Protein AF-A0A6C0C897-F1 (afdb_monomer_lite)

Foldseek 3Di:
DPLLVVLVVLLVVLVVLVVVLVVLVVLCVVCVVVLVVVVVVVCVVLVHDPCLVVVDCPPCPPPPPDPPPDDPPDPLVVQLLVLLVVLLVLLCVCQPCVNPVVNVVVNVVSVVCSVVSVSSSSSVSCVVVVPDCPPHDSVSSVVSSVVSSVVSVVSVVVSCPDSSNCVPPPVDCPVVSVVSVVVVVVVVVVVVVVVVVVVVVVVVVVD

Organism: NCBI:txid1070528

Secondary structure (DSSP, 8-state):
--HHHHHHHHHHHHHHHHHHHHHHHHHHHHHHHHHHHHHHHHHHHTT--HHHHH--TTS-----------SSHHHHHHHHHHHHHHHHHHHHHHH-TTT-GGGHHHHHHHHHHHHTT-HHHHHHHHHHTT---TT--HHHHHHHHHHHHHHHHHHHHHHHTSHHHIIIII---HHHHHHHHHHHHHHHHHHHHHHHHHHHHHHHHT-

pLDDT: mean 79.57, std 15.12, range [29.83, 93.06]

Radius of gyration: 25.33 Å; chains: 1; bounding box: 66×51×60 Å

Sequence (207 aa):
MNYDEYVKNKIKEIGLKRLEYDGLQAMFAKYGSEIDEKYRKILEENGIPFDFVTRKQEDSKCCCSVPAQNDDHFTVLSEHEKLRTDLFKHLALVTHPDKNNESKDDFLLIHAAYENHDTFMLLEYAIKYNVRKENICDEMMTLILEKKMNKIIQKIENTKKTIAYHLLVHGNVDEHIANLKTLQRIDAENQELREKNRKLEEELKNK

Structure (mmCIF, N/CA/C/O backbone):
data_AF-A0A6C0C897-F1
#
_entry.id   AF-A0A6C0C897-F1
#
loop_
_atom_site.group_PDB
_atom_site.id
_atom_site.type_symbol
_atom_site.label_atom_id
_atom_site.label_alt_id
_atom_site.label_comp_id
_atom_site.label_asym_id
_atom_site.label_entity_id
_atom_site.label_seq_id
_atom_site.pdbx_PDB_ins_code
_atom_site.Cartn_x
_atom_site.Cartn_y
_atom_site.Cartn_z
_atom_site.occupancy
_atom_site.B_iso_or_equiv
_atom_site.auth_seq_id
_atom_site.auth_comp_id
_atom_site.auth_asym_id
_atom_site.auth_atom_id
_atom_site.pdbx_PDB_model_num
ATOM 1 N N . MET A 1 1 ? 30.990 4.666 -2.775 1.00 54.59 1 MET A N 1
ATOM 2 C CA . MET A 1 1 ? 29.947 3.693 -3.161 1.00 54.59 1 MET A CA 1
ATOM 3 C C . MET A 1 1 ? 29.642 3.944 -4.626 1.00 54.59 1 MET A C 1
ATOM 5 O O . MET A 1 1 ? 29.548 5.110 -4.988 1.00 54.59 1 MET A O 1
ATOM 9 N N . ASN A 1 2 ? 29.595 2.917 -5.473 1.00 75.12 2 ASN A N 1
ATOM 10 C CA . ASN A 1 2 ? 29.247 3.100 -6.882 1.00 75.12 2 ASN A CA 1
ATOM 11 C C . ASN A 1 2 ? 27.760 3.503 -6.970 1.00 75.12 2 ASN A C 1
ATOM 13 O O . ASN A 1 2 ? 26.920 2.849 -6.355 1.00 75.12 2 ASN A O 1
ATOM 17 N N . TYR A 1 3 ? 27.432 4.592 -7.668 1.00 72.44 3 TYR A N 1
ATOM 18 C CA . TYR A 1 3 ? 26.058 5.101 -7.744 1.00 72.44 3 TYR A CA 1
ATOM 19 C C . TYR A 1 3 ? 25.096 4.073 -8.370 1.00 72.44 3 TYR A C 1
ATOM 21 O O . TYR A 1 3 ? 24.014 3.817 -7.837 1.00 72.44 3 TYR A O 1
ATOM 29 N N . ASP A 1 4 ? 25.545 3.369 -9.411 1.00 75.81 4 ASP A N 1
ATOM 30 C CA . ASP A 1 4 ? 24.787 2.272 -10.024 1.00 75.81 4 ASP A CA 1
ATOM 31 C C . ASP A 1 4 ? 24.496 1.146 -9.024 1.00 75.81 4 ASP A C 1
ATOM 33 O O . ASP A 1 4 ? 23.446 0.504 -9.067 1.00 75.81 4 ASP A O 1
ATOM 37 N N . GLU A 1 5 ? 25.430 0.892 -8.108 1.00 83.62 5 GLU A N 1
ATOM 38 C CA . GLU A 1 5 ? 25.281 -0.112 -7.057 1.00 83.62 5 GLU A CA 1
ATOM 39 C C . GLU A 1 5 ? 24.286 0.346 -5.984 1.00 83.62 5 GLU A C 1
ATOM 41 O O . GLU A 1 5 ? 23.456 -0.450 -5.544 1.00 83.62 5 GLU A O 1
ATOM 46 N N . TYR A 1 6 ? 24.296 1.631 -5.614 1.00 83.75 6 TYR A N 1
ATOM 47 C CA . TYR A 1 6 ? 23.302 2.210 -4.708 1.00 83.75 6 TYR A CA 1
ATOM 48 C C . TYR A 1 6 ? 21.878 2.064 -5.264 1.00 83.75 6 TYR A C 1
ATOM 50 O O . TYR A 1 6 ? 21.000 1.538 -4.576 1.00 83.75 6 TYR A O 1
ATOM 58 N N . VAL A 1 7 ? 21.655 2.458 -6.522 1.00 82.38 7 VAL A N 1
ATOM 59 C CA . VAL A 1 7 ? 20.338 2.376 -7.176 1.00 82.38 7 VAL A CA 1
ATOM 60 C C . VAL A 1 7 ? 19.856 0.926 -7.264 1.00 82.38 7 VAL A C 1
ATOM 62 O O . VAL A 1 7 ? 18.710 0.633 -6.910 1.00 82.38 7 VAL A O 1
ATOM 65 N N . LYS A 1 8 ? 20.737 -0.005 -7.656 1.00 85.06 8 LYS A N 1
ATOM 66 C CA . LYS A 1 8 ? 20.435 -1.447 -7.684 1.00 85.06 8 LYS A CA 1
ATOM 67 C C . LYS A 1 8 ? 20.044 -1.976 -6.307 1.00 85.06 8 LYS A C 1
ATOM 69 O O . LYS A 1 8 ? 19.036 -2.673 -6.183 1.00 85.06 8 LYS A O 1
ATOM 74 N N . ASN A 1 9 ? 20.803 -1.618 -5.274 1.00 88.88 9 ASN A N 1
ATOM 75 C CA . ASN A 1 9 ? 20.518 -2.033 -3.904 1.00 88.88 9 ASN A CA 1
ATOM 76 C C . ASN A 1 9 ? 19.179 -1.473 -3.418 1.00 88.88 9 ASN A C 1
ATOM 78 O O . ASN A 1 9 ? 18.379 -2.221 -2.859 1.00 88.88 9 ASN A O 1
ATOM 82 N N . LYS A 1 10 ? 18.876 -0.200 -3.698 1.00 88.44 10 LYS A N 1
ATOM 83 C CA . LYS A 1 10 ? 17.598 0.402 -3.303 1.00 88.44 10 LYS A CA 1
ATOM 84 C C . LYS A 1 10 ? 16.400 -0.207 -4.013 1.00 88.44 10 LYS A C 1
ATOM 86 O O . LYS A 1 10 ? 15.402 -0.488 -3.356 1.00 88.44 10 LYS A O 1
ATOM 91 N N . ILE A 1 11 ? 16.494 -0.482 -5.312 1.00 87.56 11 ILE A N 1
ATOM 92 C CA . ILE A 1 11 ? 15.426 -1.184 -6.039 1.00 87.56 11 ILE A CA 1
ATOM 93 C C . ILE A 1 11 ? 15.199 -2.581 -5.456 1.00 87.56 11 ILE A C 1
ATOM 95 O O . ILE A 1 11 ? 14.056 -2.966 -5.216 1.00 87.56 11 ILE A O 1
ATOM 99 N N . LYS A 1 12 ? 16.274 -3.307 -5.129 1.00 90.00 12 LYS A N 1
ATOM 100 C CA . LYS A 1 12 ? 16.176 -4.614 -4.469 1.00 90.00 12 LYS A CA 1
ATOM 101 C C . LYS A 1 12 ? 15.493 -4.526 -3.101 1.00 90.00 12 LYS A C 1
ATOM 103 O O . LYS A 1 12 ? 14.603 -5.325 -2.821 1.00 90.00 12 LYS A O 1
ATOM 108 N N . GLU A 1 13 ? 15.874 -3.567 -2.257 1.00 91.81 13 GLU A N 1
ATOM 109 C CA . GLU A 1 13 ? 15.222 -3.350 -0.959 1.00 91.81 13 GLU A CA 1
ATOM 110 C C . GLU A 1 13 ? 13.725 -3.036 -1.119 1.00 91.81 13 GLU A C 1
ATOM 112 O O . GLU A 1 13 ? 12.896 -3.591 -0.396 1.00 91.81 13 GLU A O 1
ATOM 117 N N . ILE A 1 14 ? 13.367 -2.182 -2.084 1.00 90.81 14 ILE A N 1
ATOM 118 C CA . ILE A 1 14 ? 11.969 -1.848 -2.391 1.00 90.81 14 ILE A CA 1
ATOM 119 C C . ILE A 1 14 ? 11.203 -3.106 -2.818 1.00 90.81 14 ILE A C 1
ATOM 121 O O . ILE A 1 14 ? 10.087 -3.327 -2.347 1.00 90.81 14 ILE A O 1
ATOM 125 N N . GLY A 1 15 ? 11.809 -3.957 -3.651 1.00 88.12 15 GLY A N 1
ATOM 126 C CA . GLY A 1 15 ? 11.240 -5.242 -4.057 1.00 88.12 15 GLY A CA 1
ATOM 127 C C . GLY A 1 15 ? 10.972 -6.176 -2.873 1.00 88.12 15 GLY A C 1
ATOM 128 O O . GLY A 1 15 ? 9.889 -6.751 -2.779 1.00 88.12 15 GLY A O 1
ATOM 129 N N . LEU A 1 16 ? 11.903 -6.268 -1.916 1.00 91.69 16 LEU A N 1
ATOM 130 C CA . LEU A 1 16 ? 11.712 -7.056 -0.691 1.00 91.69 16 LEU A CA 1
ATOM 131 C C . LEU A 1 16 ? 10.554 -6.521 0.161 1.00 91.69 16 LEU A C 1
ATOM 133 O O . LEU A 1 16 ? 9.736 -7.299 0.647 1.00 91.69 16 LEU A O 1
ATOM 137 N N . LYS A 1 17 ? 10.443 -5.196 0.309 1.00 92.31 17 LYS A N 1
ATOM 138 C CA . LYS A 1 17 ? 9.326 -4.576 1.034 1.00 92.31 17 LYS A CA 1
ATOM 139 C C . LYS A 1 17 ? 7.989 -4.742 0.320 1.00 92.31 17 LYS A C 1
ATOM 141 O O . LYS A 1 17 ? 6.972 -4.941 0.979 1.00 92.31 17 LYS A O 1
ATOM 146 N N . ARG A 1 18 ? 7.968 -4.710 -1.014 1.00 91.31 18 ARG A N 1
ATOM 147 C CA . ARG A 1 18 ? 6.764 -5.037 -1.787 1.00 91.31 18 ARG A CA 1
ATOM 148 C C . ARG A 1 18 ? 6.335 -6.483 -1.531 1.00 91.31 18 ARG A C 1
ATOM 150 O O . ARG A 1 18 ? 5.169 -6.699 -1.236 1.00 91.31 18 ARG A O 1
ATOM 157 N N . LEU A 1 19 ? 7.271 -7.434 -1.543 1.00 91.25 19 LEU A N 1
ATOM 158 C CA . LEU A 1 19 ? 6.975 -8.840 -1.259 1.00 91.25 19 LEU A CA 1
ATOM 159 C C . LEU A 1 19 ? 6.414 -9.044 0.159 1.00 91.25 19 LEU A C 1
ATOM 161 O O . LEU A 1 19 ? 5.457 -9.793 0.334 1.00 91.25 19 LEU A O 1
ATOM 165 N N . GLU A 1 20 ? 6.975 -8.356 1.158 1.00 91.56 20 GLU A N 1
ATOM 166 C CA . GLU A 1 20 ? 6.444 -8.340 2.531 1.00 91.56 20 GLU A CA 1
ATOM 167 C C . GLU A 1 20 ? 4.985 -7.856 2.551 1.00 91.56 20 GLU A C 1
ATOM 169 O O . GLU A 1 20 ? 4.114 -8.525 3.107 1.00 91.56 20 GLU A O 1
ATOM 174 N N . TYR A 1 21 ? 4.703 -6.724 1.901 1.00 92.12 21 TYR A N 1
ATOM 175 C CA . TYR A 1 21 ? 3.351 -6.173 1.819 1.00 92.12 21 TYR A CA 1
ATOM 176 C C . TYR A 1 21 ? 2.373 -7.111 1.094 1.00 92.12 21 TYR A C 1
ATOM 178 O O . TYR A 1 21 ? 1.281 -7.365 1.600 1.00 92.12 21 TYR A O 1
ATOM 186 N N . ASP A 1 22 ? 2.765 -7.658 -0.055 1.00 90.75 22 ASP A N 1
ATOM 187 C CA . ASP A 1 22 ? 1.925 -8.557 -0.850 1.00 90.75 22 ASP A CA 1
ATOM 188 C C . ASP A 1 22 ? 1.638 -9.864 -0.094 1.00 90.75 22 ASP A C 1
ATOM 190 O O . ASP A 1 22 ? 0.516 -10.371 -0.130 1.00 90.75 22 ASP A O 1
ATOM 194 N N . GLY A 1 23 ? 2.613 -10.367 0.672 1.00 89.88 23 GLY A N 1
ATOM 195 C CA . GLY A 1 23 ? 2.428 -11.502 1.575 1.00 89.88 23 GLY A CA 1
ATOM 196 C C . GLY A 1 23 ? 1.374 -11.233 2.652 1.00 89.88 23 GLY A C 1
ATOM 197 O O . GLY A 1 23 ? 0.501 -12.072 2.878 1.00 89.88 23 GLY A O 1
ATOM 198 N N . LEU A 1 24 ? 1.395 -10.047 3.275 1.00 89.50 24 LEU A N 1
ATOM 199 C CA . LEU A 1 24 ? 0.359 -9.639 4.234 1.00 89.50 24 LEU A CA 1
ATOM 200 C C . LEU A 1 24 ? -1.029 -9.579 3.580 1.00 89.50 24 LEU A C 1
ATOM 202 O O . LEU A 1 24 ? -1.989 -10.124 4.123 1.00 89.50 24 LEU A O 1
ATOM 206 N N . GLN A 1 25 ? -1.133 -8.968 2.397 1.00 90.44 25 GLN A N 1
ATOM 207 C CA . GLN A 1 25 ? -2.398 -8.866 1.661 1.00 90.44 25 GLN A CA 1
ATOM 208 C C . GLN A 1 25 ? -2.950 -10.243 1.277 1.00 90.44 25 GLN A C 1
ATOM 210 O O . GLN A 1 25 ? -4.139 -10.503 1.455 1.00 90.44 25 GLN A O 1
ATOM 215 N N . ALA A 1 26 ? -2.092 -11.151 0.810 1.00 89.56 26 ALA A N 1
ATOM 216 C CA . ALA A 1 26 ? -2.487 -12.512 0.471 1.00 89.56 26 ALA A CA 1
ATOM 217 C C . ALA A 1 26 ? -2.991 -13.289 1.698 1.00 89.56 26 ALA A C 1
ATOM 219 O O . ALA A 1 26 ? -3.990 -14.004 1.604 1.00 89.56 26 ALA A O 1
ATOM 220 N N . MET A 1 27 ? -2.349 -13.126 2.861 1.00 87.06 27 MET A N 1
ATOM 221 C CA . MET A 1 27 ? -2.835 -13.725 4.109 1.00 87.06 27 MET A CA 1
ATOM 222 C C . MET A 1 27 ? -4.219 -13.197 4.487 1.00 87.06 27 MET A C 1
ATOM 224 O O . MET A 1 27 ? -5.095 -13.988 4.831 1.00 87.06 27 MET A O 1
ATOM 228 N N . PHE A 1 28 ? -4.447 -11.888 4.382 1.00 88.31 28 PHE A N 1
ATOM 229 C CA . PHE A 1 28 ? -5.747 -11.294 4.701 1.00 88.31 28 PHE A CA 1
ATOM 230 C C . PHE A 1 28 ? -6.833 -11.735 3.727 1.00 88.31 28 PHE A C 1
ATOM 232 O O . PHE A 1 28 ? -7.934 -12.062 4.154 1.00 88.31 28 PHE A O 1
ATOM 239 N N . ALA A 1 29 ? -6.518 -11.818 2.435 1.00 88.69 29 ALA A N 1
ATOM 240 C CA . ALA A 1 29 ? -7.447 -12.337 1.439 1.00 88.69 29 ALA A CA 1
ATOM 241 C C . ALA A 1 29 ? -7.819 -13.802 1.716 1.00 88.69 29 ALA A C 1
ATOM 243 O O . ALA A 1 29 ? -8.974 -14.187 1.558 1.00 88.69 29 ALA A O 1
ATOM 244 N N . LYS A 1 30 ? -6.853 -14.616 2.162 1.00 89.75 30 LYS A N 1
ATOM 245 C CA . LYS A 1 30 ? -7.069 -16.036 2.455 1.00 89.75 30 LYS A CA 1
ATOM 246 C C . LYS A 1 30 ? -7.895 -16.267 3.720 1.00 89.75 30 LYS A C 1
ATOM 248 O O . LYS A 1 30 ? -8.765 -17.129 3.714 1.00 89.75 30 LYS A O 1
ATOM 253 N N . TYR A 1 31 ? -7.609 -15.531 4.792 1.00 87.75 31 TYR A N 1
ATOM 254 C CA . TYR A 1 31 ? -8.218 -15.751 6.109 1.00 87.75 31 TYR A CA 1
ATOM 255 C C . TYR A 1 31 ? -9.283 -14.708 6.473 1.00 87.75 31 TYR A C 1
ATOM 257 O O . TYR A 1 31 ? -9.732 -14.673 7.614 1.00 87.75 31 TYR A O 1
ATOM 265 N N . GLY A 1 32 ? -9.699 -13.855 5.533 1.00 86.38 32 GLY A N 1
ATOM 266 C CA . GLY A 1 32 ? -10.578 -12.714 5.806 1.00 86.38 32 GLY A CA 1
ATOM 267 C C . GLY A 1 32 ? -11.889 -13.095 6.496 1.00 86.38 32 GLY A C 1
ATOM 268 O O . GLY A 1 32 ? -12.259 -12.477 7.487 1.00 86.38 32 GLY A O 1
ATOM 269 N N . SER A 1 33 ? -12.544 -14.171 6.053 1.00 85.00 33 SER A N 1
ATOM 270 C CA . SER A 1 33 ? -13.783 -14.654 6.676 1.00 85.00 33 SER A CA 1
ATOM 271 C C . SER A 1 33 ? -13.581 -15.116 8.124 1.00 85.00 33 SER A C 1
ATOM 273 O O . SER A 1 33 ? -14.387 -14.789 8.994 1.00 85.00 33 SER A O 1
ATOM 275 N N . GLU A 1 34 ? -12.494 -15.841 8.399 1.00 86.19 34 GLU A N 1
ATOM 276 C CA . GLU A 1 34 ? -12.147 -16.304 9.747 1.00 86.19 34 GLU A CA 1
ATOM 277 C C . GLU A 1 34 ? -11.775 -15.138 10.669 1.00 86.19 34 GLU A C 1
ATOM 279 O O . GLU A 1 34 ? -12.132 -15.138 11.848 1.00 86.19 34 GLU A O 1
ATOM 284 N N . ILE A 1 35 ? -11.068 -14.137 10.135 1.00 85.56 35 ILE A N 1
ATOM 285 C CA . ILE A 1 35 ? -10.742 -12.897 10.846 1.00 85.56 35 ILE A CA 1
ATOM 286 C C . ILE A 1 35 ? -12.029 -12.174 11.230 1.00 85.56 35 ILE A C 1
ATOM 288 O O . ILE A 1 35 ? -12.186 -11.816 12.394 1.00 85.56 35 ILE A O 1
ATOM 292 N N . ASP A 1 36 ? -12.950 -11.988 10.285 1.00 85.25 36 ASP A N 1
ATOM 293 C CA . ASP A 1 36 ? -14.206 -11.278 10.519 1.00 85.25 36 ASP A CA 1
ATOM 294 C C . ASP A 1 36 ? -15.074 -11.987 11.564 1.00 85.25 36 ASP A C 1
ATOM 296 O O . ASP A 1 36 ? -15.693 -11.343 12.414 1.00 85.25 36 ASP A O 1
ATOM 300 N N . GLU A 1 37 ? -15.133 -13.320 11.524 1.00 86.69 37 GLU A N 1
ATOM 301 C CA . GLU A 1 37 ? -15.862 -14.107 12.518 1.00 86.69 37 GLU A CA 1
ATOM 302 C C . GLU A 1 37 ? -15.220 -14.003 13.907 1.00 86.69 37 GLU A C 1
ATOM 304 O O . GLU A 1 37 ? -15.913 -13.729 14.889 1.00 86.69 37 GLU A O 1
ATOM 309 N N . LYS A 1 38 ? -13.894 -14.173 14.005 1.00 85.00 38 LYS A N 1
ATOM 310 C CA . LYS A 1 38 ? -13.170 -14.026 15.277 1.00 85.00 38 LYS A CA 1
ATOM 311 C C . LYS A 1 38 ? -13.312 -12.618 15.839 1.00 85.00 38 LYS A C 1
ATOM 313 O O . LYS A 1 38 ? -13.536 -12.460 17.034 1.00 85.00 38 LYS A O 1
ATOM 318 N N . TYR A 1 39 ? -13.214 -11.604 14.986 1.00 86.25 39 TYR A N 1
ATOM 319 C CA . TYR A 1 39 ? -13.339 -10.218 15.405 1.00 86.25 39 TYR A CA 1
ATOM 320 C C . TYR A 1 39 ? -14.735 -9.919 15.953 1.00 86.25 39 TYR A C 1
ATOM 322 O O . TYR A 1 39 ? -14.846 -9.315 17.017 1.00 86.25 39 TYR A O 1
ATOM 330 N N . ARG A 1 40 ? -15.793 -10.413 15.294 1.00 86.44 40 ARG A N 1
ATOM 331 C CA . ARG A 1 40 ? -17.166 -10.315 15.810 1.00 86.44 40 ARG A CA 1
ATOM 332 C C . ARG A 1 40 ? -17.312 -10.925 17.201 1.00 86.44 40 ARG A C 1
ATOM 334 O O . ARG A 1 40 ? -17.806 -10.242 18.091 1.00 86.44 40 ARG A O 1
ATOM 341 N N . LYS A 1 41 ? -16.807 -12.145 17.411 1.00 87.00 41 LYS A N 1
ATOM 342 C CA . LYS A 1 41 ? -16.845 -12.807 18.729 1.00 87.00 41 LYS A CA 1
ATOM 343 C C . LYS A 1 41 ? -16.144 -11.981 19.807 1.00 87.00 41 LYS A C 1
ATOM 345 O O . LYS A 1 41 ? -16.707 -11.758 20.869 1.00 87.00 41 LYS A O 1
ATOM 350 N N . ILE A 1 42 ? -14.958 -11.448 19.508 1.00 86.38 42 ILE A N 1
ATOM 351 C CA . ILE A 1 42 ? -14.203 -10.616 20.457 1.00 86.38 42 ILE A CA 1
ATOM 352 C C . ILE A 1 42 ? -14.972 -9.340 20.824 1.00 86.38 42 ILE A C 1
ATOM 354 O O . ILE A 1 42 ? -14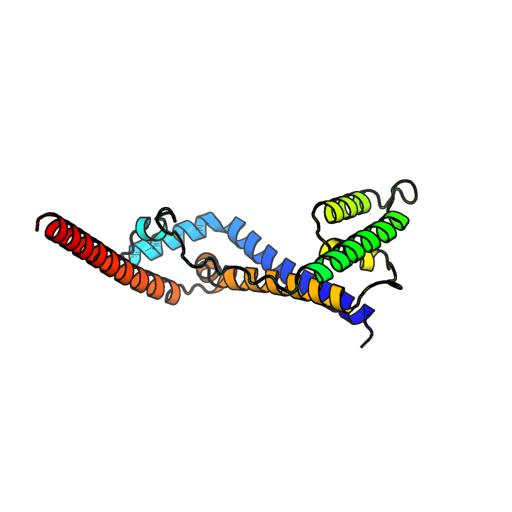.950 -8.923 21.983 1.00 86.38 42 ILE A O 1
ATOM 358 N N . LEU A 1 43 ? -15.635 -8.701 19.856 1.00 86.81 43 LEU A N 1
ATOM 359 C CA . LEU A 1 43 ? -16.455 -7.515 20.114 1.00 86.81 43 LEU A CA 1
ATOM 360 C C . LEU A 1 43 ? -17.655 -7.847 21.007 1.00 86.81 43 LEU A C 1
ATOM 362 O O . LEU A 1 43 ? -17.885 -7.139 21.989 1.00 86.81 43 LEU A O 1
ATOM 366 N N . GLU A 1 44 ? -18.367 -8.93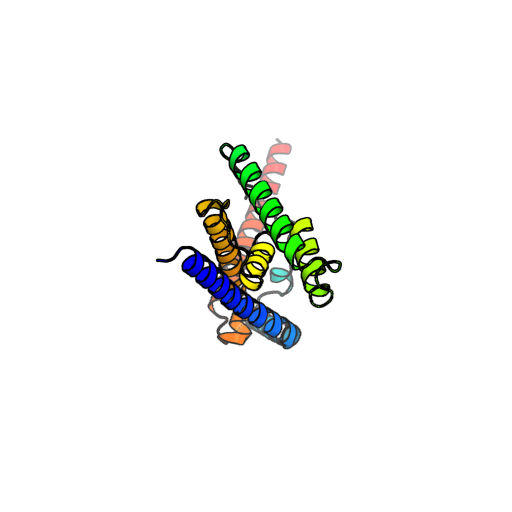5 20.707 1.00 86.75 44 GLU A N 1
ATOM 367 C CA . GLU A 1 44 ? -19.502 -9.425 21.499 1.00 86.75 44 GLU A CA 1
ATOM 368 C C . GLU A 1 44 ? -19.089 -9.732 22.945 1.00 86.75 44 GLU A C 1
ATOM 370 O O . GLU A 1 44 ? -19.706 -9.227 23.883 1.00 86.75 44 GLU A O 1
ATOM 375 N N . GLU A 1 45 ? -17.991 -10.468 23.137 1.00 88.69 45 GLU A N 1
ATOM 376 C CA . GLU A 1 45 ? -17.430 -10.801 24.455 1.00 88.69 45 GLU A CA 1
ATOM 377 C C . GLU A 1 45 ? -17.019 -9.559 25.261 1.00 88.69 45 GLU A C 1
ATOM 379 O O . GLU A 1 45 ? -17.041 -9.569 26.492 1.00 88.69 45 GLU A O 1
ATOM 384 N N . ASN A 1 46 ? -16.666 -8.469 24.578 1.00 86.31 46 ASN A N 1
ATOM 385 C CA . ASN A 1 46 ? -16.270 -7.207 25.198 1.00 86.31 46 ASN A CA 1
ATOM 386 C C . ASN A 1 46 ? -17.402 -6.179 25.305 1.00 86.31 46 ASN A C 1
ATOM 388 O O . ASN A 1 46 ? -17.145 -5.054 25.746 1.00 86.31 46 ASN A O 1
ATOM 392 N N . GLY A 1 47 ? -18.630 -6.542 24.919 1.00 85.88 47 GLY A N 1
ATOM 393 C CA . GLY A 1 47 ? -19.796 -5.660 24.964 1.00 85.88 47 GLY A CA 1
ATOM 394 C C . GLY A 1 47 ? -19.716 -4.470 24.001 1.00 85.88 47 GLY A C 1
ATOM 395 O O . GLY A 1 47 ? -20.333 -3.437 24.260 1.00 85.88 47 GLY A O 1
ATOM 396 N N . ILE A 1 48 ? -18.945 -4.583 22.915 1.00 84.00 48 ILE A N 1
ATOM 397 C CA . ILE A 1 48 ? -18.803 -3.537 21.898 1.00 84.00 48 ILE A CA 1
ATOM 398 C C . ILE A 1 48 ? -19.779 -3.849 20.753 1.00 84.00 48 ILE A C 1
ATOM 400 O O . ILE A 1 48 ? -19.613 -4.868 20.081 1.00 84.00 48 ILE A O 1
ATOM 404 N N . PRO A 1 49 ? -20.787 -2.998 20.483 1.00 83.00 49 PRO A N 1
ATOM 405 C CA . PRO A 1 49 ? -21.716 -3.225 19.380 1.00 83.00 49 PRO A CA 1
ATOM 406 C C . PRO A 1 49 ? -20.989 -3.230 18.032 1.00 83.00 49 PRO A C 1
ATOM 408 O O . PRO A 1 49 ? -20.210 -2.321 17.750 1.00 83.00 49 PRO A O 1
ATOM 411 N N . PHE A 1 50 ? -21.273 -4.202 17.163 1.00 77.62 50 PHE A N 1
ATOM 412 C CA . PHE A 1 50 ? -20.645 -4.270 15.836 1.00 77.62 50 PHE A CA 1
ATOM 413 C C . PHE A 1 50 ? -20.893 -2.991 15.014 1.00 77.62 50 PHE A C 1
ATOM 415 O O . PHE A 1 50 ? -19.967 -2.445 14.414 1.00 77.62 50 PHE A O 1
ATOM 422 N N . ASP A 1 51 ? -22.103 -2.434 15.114 1.00 79.06 51 ASP A N 1
ATOM 423 C CA . ASP A 1 51 ? -22.506 -1.192 14.446 1.00 79.06 51 ASP A CA 1
ATOM 424 C C . ASP A 1 51 ? -21.712 0.041 14.901 1.00 79.06 51 ASP A C 1
ATOM 426 O O . ASP A 1 51 ? -21.629 1.025 14.169 1.00 79.06 51 ASP A O 1
ATOM 430 N N . PHE A 1 52 ? -21.115 0.019 16.099 1.00 76.50 52 PHE A N 1
ATOM 431 C CA . PHE A 1 52 ? -20.212 1.084 16.545 1.00 76.50 52 PHE A CA 1
ATOM 432 C C . PHE A 1 52 ? -18.926 1.100 15.709 1.00 76.50 52 PHE A C 1
ATOM 434 O O . PHE A 1 52 ? -18.420 2.164 15.365 1.00 76.50 52 PHE A O 1
ATOM 441 N N . VAL A 1 53 ? -18.431 -0.081 15.336 1.00 72.69 53 VAL A N 1
ATOM 442 C CA . VAL A 1 53 ? -17.201 -0.245 14.554 1.00 72.69 53 VAL A CA 1
ATOM 443 C C . VAL A 1 53 ? -17.460 -0.058 13.057 1.00 72.69 53 VAL A C 1
ATOM 445 O O . VAL A 1 53 ? -16.606 0.463 12.343 1.00 72.69 53 VAL A O 1
ATOM 448 N N . THR A 1 54 ? -18.639 -0.455 12.568 1.00 69.12 54 THR A N 1
ATOM 449 C CA . THR A 1 54 ? -18.998 -0.369 11.143 1.00 69.12 54 THR A CA 1
ATOM 450 C C . THR A 1 54 ? -19.794 0.871 10.766 1.00 69.12 54 THR A C 1
ATOM 452 O O . THR A 1 54 ? -20.173 0.990 9.597 1.00 69.12 54 THR A O 1
ATOM 455 N N . ARG A 1 55 ? -20.060 1.791 11.707 1.00 58.72 55 ARG A N 1
ATOM 456 C CA . ARG A 1 55 ? -20.655 3.101 11.410 1.00 58.72 55 ARG A CA 1
ATOM 457 C C . ARG A 1 55 ? -19.803 3.765 10.335 1.00 58.72 55 ARG A C 1
ATOM 459 O O . ARG A 1 55 ? -18.683 4.212 10.581 1.00 58.72 55 ARG A O 1
ATOM 466 N N . LYS A 1 56 ? -20.316 3.736 9.105 1.00 48.81 56 LYS A N 1
ATOM 467 C CA . LYS A 1 56 ? -19.650 4.304 7.941 1.00 48.81 56 LYS A CA 1
ATOM 468 C C . LYS A 1 56 ? -19.293 5.753 8.243 1.00 48.81 56 LYS A C 1
ATOM 470 O O . LYS A 1 56 ? -20.010 6.449 8.956 1.00 48.81 56 LYS A O 1
ATOM 475 N N . GLN A 1 57 ? -18.182 6.178 7.656 1.00 46.62 57 GLN A N 1
ATOM 476 C CA . GLN A 1 57 ? -17.614 7.526 7.632 1.00 46.62 57 GLN A CA 1
ATOM 477 C C . GLN A 1 57 ? -18.555 8.591 7.020 1.00 46.62 57 GLN A C 1
ATOM 479 O O . GLN A 1 57 ? -18.096 9.463 6.291 1.00 46.62 57 GLN A O 1
ATOM 484 N N . GLU A 1 58 ? -19.862 8.538 7.259 1.00 43.44 58 GLU A N 1
ATOM 485 C CA . GLU A 1 58 ? -20.833 9.480 6.698 1.00 43.44 58 GLU A CA 1
ATOM 486 C C . GLU A 1 58 ? -20.766 10.843 7.414 1.00 43.44 58 GLU A C 1
ATOM 488 O O . GLU A 1 58 ? -20.973 11.870 6.775 1.00 43.44 58 GLU A O 1
ATOM 493 N N . ASP A 1 59 ? -20.299 10.882 8.670 1.00 43.66 59 ASP A N 1
ATOM 494 C CA . ASP A 1 59 ? -20.161 12.128 9.446 1.00 43.66 59 ASP A CA 1
ATOM 495 C C . ASP A 1 59 ? -18.713 12.631 9.597 1.00 43.66 59 ASP A C 1
ATOM 497 O O . ASP A 1 59 ? -18.465 13.695 10.173 1.00 43.66 59 ASP A O 1
ATOM 501 N N . SER A 1 60 ? -17.725 11.900 9.072 1.00 43.72 60 SER A N 1
ATOM 502 C CA . SER A 1 60 ? -16.314 12.295 9.155 1.00 43.72 60 SER A CA 1
ATOM 503 C C . SER A 1 60 ? -15.944 13.215 7.994 1.00 43.72 60 SER A C 1
ATOM 505 O O . SER A 1 60 ? -15.186 12.863 7.087 1.00 43.72 60 SER A O 1
ATOM 507 N N . LYS A 1 61 ? -16.444 14.452 8.037 1.00 42.59 61 LYS A N 1
ATOM 508 C CA . LYS A 1 61 ? -15.771 15.566 7.360 1.00 42.59 61 LYS A CA 1
ATOM 509 C C . LYS A 1 61 ? -14.487 15.847 8.146 1.00 42.59 61 LYS A C 1
ATOM 511 O O . LYS A 1 61 ? -14.437 16.715 9.009 1.00 42.59 61 LYS A O 1
ATOM 516 N N . CYS A 1 62 ? -13.465 15.025 7.921 1.00 35.50 62 CYS A N 1
ATOM 517 C CA . CYS A 1 62 ? -12.164 15.182 8.551 1.00 35.50 62 CYS A CA 1
ATOM 518 C C . CYS A 1 62 ? -11.579 16.551 8.166 1.00 35.50 62 CYS A C 1
ATOM 520 O O . CYS A 1 62 ? -11.269 16.803 7.002 1.00 35.50 62 CYS A O 1
ATOM 522 N N . CYS A 1 63 ? -11.421 17.438 9.152 1.00 30.02 63 CYS A N 1
ATOM 523 C CA . CYS A 1 63 ? -10.873 18.789 8.991 1.00 30.02 63 CYS A CA 1
ATOM 524 C C . CYS A 1 63 ? -9.367 18.808 8.655 1.00 30.02 63 CYS A C 1
ATOM 526 O O . CYS A 1 63 ? -8.774 19.875 8.535 1.00 30.02 63 CYS A O 1
ATOM 528 N N . CYS A 1 64 ? -8.727 17.649 8.482 1.00 29.83 64 CYS A N 1
ATOM 529 C CA . CYS A 1 64 ? -7.305 17.527 8.170 1.00 29.83 64 CYS A CA 1
ATOM 530 C C . CYS A 1 64 ? -7.033 17.630 6.660 1.00 29.83 64 CYS A C 1
ATOM 532 O O . CYS A 1 64 ? -6.304 16.819 6.096 1.00 29.83 64 CYS A O 1
ATOM 534 N N . SER A 1 65 ? -7.614 18.623 5.987 1.00 35.44 65 SER A N 1
ATOM 535 C CA . SER A 1 65 ? -7.118 19.056 4.678 1.00 35.44 65 SER A CA 1
ATOM 536 C C . SER A 1 65 ? -6.080 20.140 4.928 1.00 35.44 65 SER A C 1
ATOM 538 O O . SER A 1 65 ? -6.395 21.326 4.924 1.00 35.44 65 SER A O 1
ATOM 540 N N . VAL A 1 66 ? -4.848 19.728 5.233 1.00 37.22 66 VAL A N 1
ATOM 541 C CA . VAL A 1 66 ? -3.711 20.654 5.247 1.00 37.22 66 VAL A CA 1
ATOM 542 C C . VAL A 1 66 ? -3.585 21.203 3.822 1.00 37.22 66 VAL A C 1
ATOM 544 O O . VAL A 1 66 ? -3.428 20.399 2.898 1.00 37.22 66 VAL A O 1
ATOM 547 N N . PRO A 1 67 ? -3.683 22.525 3.594 1.00 36.50 67 PRO A N 1
ATOM 548 C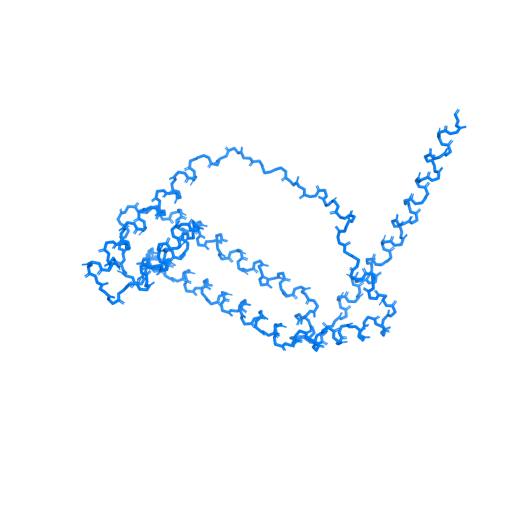 CA . PRO A 1 67 ? -3.393 23.082 2.285 1.00 36.50 67 PRO A CA 1
ATOM 549 C C . PRO A 1 67 ? -1.928 22.775 1.987 1.00 36.50 67 PRO A C 1
ATOM 551 O O . PRO A 1 67 ? -1.042 23.178 2.742 1.00 36.50 67 PRO A O 1
ATOM 554 N N . ALA A 1 68 ? -1.677 22.024 0.917 1.00 34.62 68 ALA A N 1
ATOM 555 C CA . ALA A 1 68 ? -0.333 21.833 0.404 1.00 34.62 68 ALA A CA 1
ATOM 556 C C . ALA A 1 68 ? 0.239 23.217 0.068 1.00 34.62 68 ALA A C 1
ATOM 558 O O . ALA A 1 68 ? -0.197 23.863 -0.884 1.00 34.62 68 ALA A O 1
ATOM 559 N N . GLN A 1 69 ? 1.171 23.688 0.896 1.00 35.94 69 GLN A N 1
ATOM 560 C CA . GLN A 1 69 ? 1.983 24.859 0.601 1.00 35.94 69 GLN A CA 1
ATOM 561 C C . GLN A 1 69 ? 2.876 24.492 -0.587 1.00 35.94 69 GLN A C 1
ATOM 563 O O . GLN A 1 69 ? 3.841 23.744 -0.450 1.00 35.94 69 GLN A O 1
ATOM 568 N N . ASN A 1 70 ? 2.479 24.950 -1.770 1.00 42.44 70 ASN A N 1
ATOM 569 C CA . ASN A 1 70 ? 3.225 24.811 -3.009 1.00 42.44 70 ASN A CA 1
ATOM 570 C C . ASN A 1 70 ? 3.951 26.124 -3.268 1.00 42.44 70 ASN A C 1
ATOM 572 O O . ASN A 1 70 ? 3.306 27.046 -3.744 1.00 42.44 70 ASN A O 1
ATOM 576 N N . ASP A 1 71 ? 5.257 26.182 -3.011 1.00 37.09 71 ASP A N 1
ATOM 577 C CA . ASP A 1 71 ? 6.114 27.255 -3.546 1.00 37.09 71 ASP A CA 1
ATOM 578 C C . ASP A 1 71 ? 7.523 26.768 -3.955 1.00 37.09 71 ASP A C 1
ATOM 580 O O . ASP A 1 71 ? 8.451 27.555 -4.059 1.00 37.09 71 ASP A O 1
ATOM 584 N N . ASP A 1 72 ? 7.672 25.472 -4.281 1.00 41.56 72 ASP A N 1
ATOM 585 C CA . ASP A 1 72 ? 8.905 24.904 -4.883 1.00 41.56 72 ASP A CA 1
ATOM 586 C C . ASP A 1 72 ? 8.626 23.899 -6.032 1.00 41.56 72 ASP A C 1
ATOM 588 O O . ASP A 1 72 ? 9.503 23.185 -6.519 1.00 41.56 72 ASP A O 1
ATOM 592 N N . HIS A 1 73 ? 7.370 23.787 -6.484 1.00 46.75 73 HIS A N 1
ATOM 593 C CA . HIS A 1 73 ? 6.918 22.607 -7.234 1.00 46.75 73 HIS A CA 1
ATOM 594 C C . HIS A 1 73 ? 7.220 22.630 -8.750 1.00 46.75 73 HIS A C 1
ATOM 596 O O . HIS A 1 73 ? 7.196 21.577 -9.393 1.00 46.75 73 HIS A O 1
ATOM 602 N N . PHE A 1 74 ? 7.507 23.794 -9.344 1.00 41.28 74 PHE A N 1
ATOM 603 C CA . PHE A 1 74 ? 7.506 23.956 -10.807 1.00 41.28 74 PHE A CA 1
ATOM 604 C C . PHE A 1 74 ? 8.767 23.411 -11.507 1.00 41.28 74 PHE A C 1
ATOM 606 O O . PHE A 1 74 ? 8.677 22.843 -12.594 1.00 41.28 74 PHE A O 1
ATOM 613 N N . THR A 1 75 ? 9.942 23.505 -10.883 1.00 48.81 75 THR A N 1
ATOM 614 C CA . THR A 1 75 ? 11.212 23.004 -11.448 1.00 48.81 75 THR A CA 1
ATOM 615 C C . THR A 1 75 ? 11.321 21.479 -11.363 1.00 48.81 75 THR A C 1
ATOM 617 O O . THR A 1 75 ? 11.634 20.828 -12.364 1.00 48.81 75 THR A O 1
ATOM 620 N N . VAL A 1 76 ? 10.945 20.898 -10.218 1.00 55.25 76 VAL A N 1
ATOM 621 C CA . VAL A 1 76 ? 11.003 19.449 -9.930 1.00 55.25 76 VAL A CA 1
ATOM 622 C C . VAL A 1 76 ? 10.092 18.625 -10.853 1.00 55.25 76 VAL A C 1
ATOM 624 O O . VAL A 1 76 ? 10.445 17.509 -11.239 1.00 55.25 76 VAL A O 1
ATOM 627 N N . LEU A 1 77 ? 8.930 19.163 -11.249 1.00 60.09 77 LEU A N 1
ATOM 628 C CA . LEU A 1 77 ? 8.016 18.484 -12.180 1.00 60.09 77 LEU A CA 1
ATOM 629 C C . LEU A 1 77 ? 8.641 18.327 -13.573 1.00 60.09 77 LEU A C 1
ATOM 631 O O . LEU A 1 77 ? 8.578 17.243 -14.153 1.00 60.09 77 LEU A O 1
ATOM 635 N N . SER A 1 78 ? 9.312 19.370 -14.070 1.00 71.00 78 SER A N 1
ATOM 636 C CA . SER A 1 78 ? 9.908 19.361 -15.410 1.00 71.00 78 SER A CA 1
ATOM 637 C C . SER A 1 78 ? 11.054 18.348 -15.547 1.00 71.00 78 SER A C 1
ATOM 639 O O . SER A 1 78 ? 11.201 17.698 -16.581 1.00 71.00 78 SER A O 1
ATOM 641 N N . GLU A 1 79 ? 11.853 18.165 -14.496 1.00 75.06 79 GLU A N 1
ATOM 642 C CA . GLU A 1 79 ? 12.973 17.221 -14.483 1.00 75.06 79 GLU A CA 1
ATOM 643 C C . GLU A 1 79 ? 12.512 15.773 -14.314 1.00 75.06 79 GLU A C 1
ATOM 645 O O . GLU A 1 79 ? 13.060 14.867 -14.944 1.00 75.06 79 GLU A O 1
ATOM 650 N N . HIS A 1 80 ? 11.460 15.548 -13.524 1.00 79.62 80 HIS A N 1
ATOM 651 C CA . HIS A 1 80 ? 10.849 14.231 -13.375 1.00 79.62 80 HIS A CA 1
ATOM 652 C C . HIS A 1 80 ? 10.238 13.731 -14.696 1.00 79.62 80 HIS A C 1
ATOM 654 O O . HIS A 1 80 ? 10.375 12.558 -15.053 1.00 79.62 80 HIS A O 1
ATOM 660 N N . GLU A 1 81 ? 9.587 14.614 -15.455 1.00 82.38 81 GLU A N 1
ATOM 661 C CA . GLU A 1 81 ? 9.045 14.280 -16.776 1.00 82.38 81 GLU A CA 1
ATOM 662 C C . GLU A 1 81 ? 10.131 14.020 -17.818 1.00 82.38 81 GLU A C 1
ATOM 664 O O . GLU A 1 81 ? 10.003 13.070 -18.601 1.00 82.38 81 GLU A O 1
ATOM 669 N N . LYS A 1 82 ? 11.215 14.807 -17.799 1.00 83.12 82 LYS A N 1
ATOM 670 C CA . LYS A 1 82 ? 12.404 14.553 -18.625 1.00 83.12 82 LYS A CA 1
ATOM 671 C C . LYS A 1 82 ? 12.994 13.182 -18.315 1.00 83.12 82 LYS A C 1
ATOM 673 O O . LYS A 1 82 ? 13.101 12.360 -19.217 1.00 83.12 82 LYS A O 1
ATOM 678 N N . LEU A 1 83 ? 13.233 12.880 -17.037 1.00 84.12 83 LEU A N 1
ATOM 679 C CA . LEU A 1 83 ? 13.726 11.577 -16.587 1.00 84.12 83 LEU A CA 1
ATOM 680 C C . LEU A 1 83 ? 12.843 10.422 -17.073 1.00 84.12 83 LEU A C 1
ATOM 682 O O . LEU A 1 83 ? 13.350 9.449 -17.632 1.00 84.12 83 LEU A O 1
ATOM 686 N N . ARG A 1 84 ? 11.525 10.521 -16.874 1.00 88.31 84 ARG A N 1
ATOM 687 C CA . ARG A 1 84 ? 10.566 9.497 -17.316 1.00 88.31 84 ARG A CA 1
ATOM 688 C C . ARG A 1 84 ? 10.654 9.273 -18.828 1.00 88.31 84 ARG A C 1
ATOM 690 O O . ARG A 1 84 ? 10.700 8.134 -19.287 1.00 88.31 84 ARG A O 1
ATOM 697 N N . THR A 1 85 ? 10.691 10.364 -19.587 1.00 88.38 85 THR A N 1
ATOM 698 C CA . THR A 1 85 ? 10.754 10.341 -21.051 1.00 88.38 85 THR A CA 1
ATOM 699 C C . THR A 1 85 ? 12.069 9.755 -21.551 1.00 88.38 85 THR A C 1
ATOM 701 O O . THR A 1 85 ? 12.061 8.922 -22.455 1.00 88.38 85 THR A O 1
ATOM 704 N N . ASP A 1 86 ? 13.192 10.133 -20.948 1.00 87.25 86 ASP A N 1
ATOM 705 C CA . ASP A 1 86 ? 14.508 9.636 -21.334 1.00 87.25 86 ASP A CA 1
ATOM 706 C C . ASP A 1 86 ? 14.650 8.148 -21.018 1.00 87.25 86 ASP A C 1
ATOM 708 O O . ASP A 1 86 ? 15.097 7.382 -21.873 1.00 87.25 86 ASP A O 1
ATOM 712 N N . LEU A 1 87 ? 14.192 7.710 -19.842 1.00 88.06 87 LEU A N 1
ATOM 713 C CA . LEU A 1 87 ? 14.113 6.294 -19.485 1.00 88.06 87 LEU A CA 1
ATOM 714 C C . LEU A 1 87 ? 13.322 5.492 -20.515 1.00 88.06 87 LEU A C 1
ATOM 716 O O . LEU A 1 87 ? 13.821 4.493 -21.031 1.00 88.06 87 LEU A O 1
ATOM 720 N N . PHE A 1 88 ? 12.111 5.948 -20.836 1.00 91.50 88 PHE A N 1
ATOM 721 C CA . PHE A 1 88 ? 11.254 5.272 -21.800 1.00 91.50 88 PHE A CA 1
ATOM 722 C C . PHE A 1 88 ? 11.905 5.189 -23.183 1.00 91.50 88 PHE A C 1
ATOM 724 O O . PHE A 1 88 ? 11.941 4.110 -23.764 1.00 91.50 88 PHE A O 1
ATOM 731 N N . LYS A 1 89 ? 12.490 6.282 -23.691 1.00 89.81 89 LYS A N 1
ATOM 732 C CA . LYS A 1 89 ? 13.170 6.291 -24.997 1.00 89.81 89 LYS A CA 1
ATOM 733 C C . LYS A 1 89 ? 14.288 5.254 -25.067 1.00 89.81 89 LYS A C 1
ATOM 735 O O . LYS A 1 89 ? 14.339 4.478 -26.018 1.00 89.81 89 LYS A O 1
ATOM 740 N N . HIS A 1 90 ? 15.164 5.211 -24.066 1.00 88.38 90 HIS A N 1
ATOM 741 C CA . HIS A 1 90 ? 16.280 4.265 -24.063 1.00 88.38 90 HIS A CA 1
ATOM 742 C C . HIS A 1 90 ? 15.807 2.817 -23.911 1.00 88.38 90 HIS A C 1
ATOM 744 O O . HIS A 1 90 ? 16.339 1.923 -24.566 1.00 88.38 90 HIS A O 1
ATOM 750 N N . LEU A 1 91 ? 14.774 2.586 -23.102 1.00 89.62 91 LEU A N 1
ATOM 751 C CA . LEU A 1 91 ? 14.155 1.274 -22.956 1.00 89.62 91 LEU A CA 1
ATOM 752 C C . LEU A 1 91 ? 13.460 0.807 -24.234 1.00 89.62 91 LEU A C 1
ATOM 754 O O . LEU A 1 91 ? 13.642 -0.336 -24.650 1.00 89.62 91 LEU A O 1
ATOM 758 N N . ALA A 1 92 ? 12.718 1.686 -24.902 1.00 89.56 92 ALA A N 1
ATOM 759 C CA . ALA A 1 92 ? 12.088 1.394 -26.180 1.00 89.56 92 ALA A CA 1
ATOM 760 C C . ALA A 1 92 ? 13.143 1.036 -27.237 1.00 89.56 92 ALA A C 1
ATOM 762 O O . ALA A 1 92 ? 12.963 0.082 -27.985 1.00 89.56 92 ALA A O 1
ATOM 763 N N . LEU A 1 93 ? 14.298 1.711 -27.256 1.00 88.50 93 LEU A N 1
ATOM 764 C CA . LEU A 1 93 ? 15.372 1.393 -28.202 1.00 88.50 93 LEU A CA 1
ATOM 765 C C . LEU A 1 93 ? 15.897 -0.044 -28.099 1.00 88.50 93 LEU A C 1
ATOM 767 O O . LEU A 1 93 ? 16.420 -0.522 -29.107 1.00 88.50 93 LEU A O 1
ATOM 771 N N . VAL A 1 94 ? 15.775 -0.698 -26.941 1.00 87.50 94 VAL A N 1
ATOM 772 C CA . VAL A 1 94 ? 16.247 -2.076 -26.706 1.00 87.50 94 VAL A CA 1
ATOM 773 C C . VAL A 1 94 ? 15.117 -3.109 -26.635 1.00 87.50 94 VAL A C 1
ATOM 775 O O . VAL A 1 94 ? 15.366 -4.291 -26.862 1.00 87.50 94 VAL A O 1
ATOM 778 N N . THR A 1 95 ? 13.883 -2.685 -26.348 1.00 87.81 95 THR A N 1
ATOM 779 C CA . THR A 1 95 ? 12.727 -3.585 -26.168 1.00 87.81 95 THR A CA 1
ATOM 780 C C . THR A 1 95 ? 11.693 -3.538 -27.286 1.00 87.81 95 THR A C 1
ATOM 782 O O . THR A 1 95 ? 10.816 -4.392 -27.320 1.00 87.81 95 THR A O 1
ATOM 785 N N . HIS A 1 96 ? 11.769 -2.574 -28.211 1.00 86.06 96 HIS A N 1
ATOM 786 C CA . HIS A 1 96 ? 10.767 -2.454 -29.270 1.00 86.06 96 HIS A CA 1
ATOM 787 C C . HIS A 1 96 ? 10.665 -3.756 -30.092 1.00 86.06 96 HIS A C 1
ATOM 789 O O . HIS A 1 96 ? 11.706 -4.273 -30.515 1.00 86.06 96 HIS A O 1
ATOM 795 N N . PRO A 1 97 ? 9.449 -4.257 -30.383 1.00 83.62 97 PRO A N 1
ATOM 796 C CA . PRO A 1 97 ? 9.248 -5.528 -31.087 1.00 83.62 97 PRO A CA 1
ATOM 797 C C . PRO A 1 97 ? 9.935 -5.576 -32.460 1.00 83.62 97 PRO A C 1
ATOM 799 O O . PRO A 1 97 ? 10.487 -6.607 -32.829 1.00 83.62 97 PRO A O 1
ATOM 802 N N . ASP A 1 98 ? 10.010 -4.443 -33.167 1.00 82.38 98 ASP A N 1
ATOM 803 C CA . ASP A 1 98 ? 10.740 -4.334 -34.446 1.00 82.38 98 ASP A CA 1
ATOM 804 C C . ASP A 1 98 ? 12.245 -4.628 -34.335 1.00 82.38 98 ASP A C 1
ATOM 806 O O . ASP A 1 98 ? 12.897 -4.926 -35.332 1.00 82.38 98 ASP A O 1
ATOM 810 N N . LYS A 1 99 ? 12.817 -4.511 -33.134 1.00 76.06 99 LYS A N 1
ATOM 811 C CA . LYS A 1 99 ? 14.237 -4.763 -32.868 1.00 76.06 99 LYS A CA 1
ATOM 812 C C . LYS A 1 99 ? 14.470 -6.086 -32.160 1.00 76.06 99 LYS A C 1
ATOM 814 O O . LYS A 1 99 ? 15.488 -6.728 -32.402 1.00 76.06 99 LYS A O 1
ATOM 819 N N . ASN A 1 100 ? 13.560 -6.470 -31.270 1.00 73.75 100 ASN A N 1
ATOM 820 C CA . ASN A 1 100 ? 13.638 -7.722 -30.542 1.00 73.75 100 ASN A CA 1
ATOM 821 C C . ASN A 1 100 ? 12.229 -8.239 -30.220 1.00 73.75 100 ASN A C 1
ATOM 823 O O . ASN A 1 100 ? 11.555 -7.739 -29.323 1.00 73.75 100 ASN A O 1
ATOM 827 N N . ASN A 1 101 ? 11.790 -9.272 -30.938 1.00 70.38 101 ASN A N 1
ATOM 828 C CA . ASN A 1 101 ? 10.478 -9.878 -30.709 1.00 70.38 101 ASN A CA 1
ATOM 829 C C . ASN A 1 101 ? 10.376 -10.620 -29.366 1.00 70.38 101 ASN A C 1
ATOM 831 O O . ASN A 1 101 ? 9.267 -10.803 -28.868 1.00 70.38 101 ASN A O 1
ATOM 835 N N . GLU A 1 102 ? 11.497 -11.019 -28.758 1.00 75.25 102 GLU A N 1
ATOM 836 C CA . GLU A 1 102 ? 11.509 -11.737 -27.476 1.00 75.25 102 GLU A CA 1
ATOM 837 C C . GLU A 1 102 ? 11.182 -10.824 -26.283 1.00 75.25 102 GLU A C 1
ATOM 839 O O . GLU A 1 102 ? 10.787 -11.306 -25.226 1.00 75.25 102 GLU A O 1
ATOM 844 N N . SER A 1 103 ? 11.305 -9.502 -26.444 1.00 79.88 103 SER A N 1
ATOM 845 C CA . SER A 1 103 ? 11.030 -8.505 -25.400 1.00 79.88 103 SER A CA 1
ATOM 846 C C . SER A 1 103 ? 9.703 -7.766 -25.592 1.00 79.88 103 SER A C 1
ATOM 848 O O . SER A 1 103 ? 9.453 -6.766 -24.920 1.00 79.88 103 SER A O 1
ATOM 850 N N . LYS A 1 104 ? 8.813 -8.269 -26.458 1.00 83.94 104 LYS A N 1
ATOM 851 C CA . LYS A 1 104 ? 7.507 -7.651 -26.736 1.00 83.94 104 LYS A CA 1
ATOM 852 C C . LYS A 1 104 ? 6.659 -7.448 -25.473 1.00 83.94 104 LYS A C 1
ATOM 854 O O . LYS A 1 104 ? 6.063 -6.385 -25.312 1.00 83.94 104 LYS A O 1
ATOM 859 N N . ASP A 1 105 ? 6.628 -8.431 -24.575 1.00 87.94 105 ASP A N 1
ATOM 860 C CA . ASP A 1 105 ? 5.865 -8.338 -23.322 1.00 87.94 105 ASP A CA 1
ATOM 861 C C . ASP A 1 105 ? 6.459 -7.288 -22.375 1.00 87.94 105 ASP A C 1
ATOM 863 O O . ASP A 1 105 ? 5.734 -6.494 -21.775 1.00 87.94 105 ASP A O 1
ATOM 867 N N . ASP A 1 106 ? 7.790 -7.221 -22.302 1.00 90.31 106 ASP A N 1
ATOM 868 C CA . ASP A 1 106 ? 8.486 -6.200 -21.524 1.00 90.31 106 ASP A CA 1
ATOM 869 C C . ASP A 1 106 ? 8.243 -4.798 -22.099 1.00 90.31 106 ASP A C 1
ATOM 871 O O . ASP A 1 106 ? 8.012 -3.864 -21.335 1.00 90.31 106 ASP A O 1
ATOM 875 N N . PHE A 1 107 ? 8.213 -4.638 -23.427 1.00 91.81 107 PHE A N 1
ATOM 876 C CA . PHE A 1 107 ? 7.875 -3.363 -24.067 1.00 91.81 107 PHE A CA 1
ATOM 877 C C . PHE A 1 107 ? 6.465 -2.886 -23.705 1.00 91.81 107 PHE A C 1
ATOM 879 O O . PHE A 1 107 ? 6.281 -1.707 -23.405 1.00 91.81 107 PHE A O 1
ATOM 886 N N . LEU A 1 108 ? 5.475 -3.785 -23.678 1.00 91.50 108 LEU A N 1
ATOM 887 C CA . LEU A 1 108 ? 4.110 -3.444 -23.264 1.00 91.50 108 LEU A CA 1
ATOM 888 C C . LEU A 1 108 ? 4.064 -2.960 -21.809 1.00 91.50 108 LEU A C 1
ATOM 890 O O . LEU A 1 108 ? 3.401 -1.965 -21.512 1.00 91.50 108 LEU A O 1
ATOM 894 N N . LEU A 1 109 ? 4.798 -3.621 -20.911 1.00 92.50 109 LEU A N 1
ATOM 895 C CA . LEU A 1 109 ? 4.886 -3.226 -19.503 1.00 92.50 109 LEU A CA 1
ATOM 896 C C . LEU A 1 109 ? 5.626 -1.894 -19.324 1.00 92.50 109 LEU A C 1
ATOM 898 O O . LEU A 1 109 ? 5.182 -1.043 -18.555 1.00 92.50 109 LEU A O 1
ATOM 902 N N . ILE A 1 110 ? 6.701 -1.670 -20.080 1.00 93.06 110 ILE A N 1
ATOM 903 C CA . ILE A 1 110 ? 7.440 -0.402 -20.115 1.00 93.06 110 ILE A CA 1
ATOM 904 C C . ILE A 1 110 ? 6.546 0.736 -20.627 1.00 93.06 110 ILE A C 1
ATOM 906 O O . ILE A 1 110 ? 6.529 1.819 -20.041 1.00 93.06 110 ILE A O 1
ATOM 910 N N . HIS A 1 111 ? 5.775 0.499 -21.690 1.00 91.94 111 HIS A N 1
ATOM 911 C CA . HIS A 1 111 ? 4.826 1.471 -22.227 1.00 91.94 111 HIS A CA 1
ATOM 912 C C . HIS A 1 111 ? 3.727 1.797 -21.210 1.00 91.94 111 HIS A C 1
ATOM 914 O O . HIS A 1 111 ? 3.454 2.964 -20.942 1.00 91.94 111 HIS A O 1
ATOM 920 N N . ALA A 1 112 ? 3.131 0.785 -20.576 1.00 91.69 112 ALA A N 1
ATOM 921 C CA . ALA A 1 112 ? 2.138 0.996 -19.526 1.00 91.69 112 ALA A CA 1
ATOM 922 C C . ALA A 1 112 ? 2.717 1.765 -18.325 1.00 91.69 112 ALA A C 1
ATOM 924 O O . ALA A 1 112 ? 2.037 2.620 -17.760 1.00 91.69 112 ALA A O 1
ATOM 925 N N . ALA A 1 113 ? 3.966 1.501 -17.937 1.00 90.62 113 ALA A N 1
ATOM 926 C CA . ALA A 1 113 ? 4.647 2.249 -16.882 1.00 90.62 113 ALA A CA 1
ATOM 927 C C . ALA A 1 113 ? 4.833 3.727 -17.251 1.00 90.62 113 ALA A C 1
ATOM 929 O O . ALA A 1 113 ? 4.645 4.601 -16.404 1.00 90.62 113 ALA A O 1
ATOM 930 N N . TYR A 1 114 ? 5.171 4.012 -18.511 1.00 91.19 114 TYR A N 1
ATOM 931 C CA . TYR A 1 114 ? 5.295 5.378 -19.013 1.00 91.19 114 TYR A CA 1
ATOM 932 C C . TYR A 1 114 ? 3.961 6.137 -18.951 1.00 91.19 114 TYR A C 1
ATOM 934 O O . TYR A 1 114 ? 3.918 7.220 -18.362 1.00 91.19 114 TYR A O 1
ATOM 942 N N . GLU A 1 115 ? 2.885 5.539 -19.471 1.00 90.75 115 GLU A N 1
ATOM 943 C CA . GLU A 1 115 ? 1.535 6.126 -19.486 1.00 90.75 115 GLU A CA 1
ATOM 944 C C . GLU A 1 115 ? 0.971 6.337 -18.073 1.00 90.75 115 GLU A C 1
ATOM 946 O O . GLU A 1 115 ? 0.363 7.361 -17.779 1.00 90.75 115 GLU A O 1
ATOM 951 N N . ASN A 1 116 ? 1.227 5.403 -17.153 1.00 88.56 116 ASN A N 1
ATOM 952 C CA . ASN A 1 116 ? 0.774 5.505 -15.762 1.00 88.56 116 ASN A CA 1
ATOM 953 C C . ASN A 1 116 ? 1.680 6.378 -14.877 1.00 88.56 116 ASN A C 1
ATOM 955 O O . ASN A 1 116 ? 1.497 6.417 -13.659 1.00 88.56 116 ASN A O 1
ATOM 959 N N . HIS A 1 117 ? 2.674 7.057 -15.457 1.00 85.25 117 HIS A N 1
ATOM 960 C CA . HIS A 1 117 ? 3.666 7.843 -14.724 1.00 85.25 117 HIS A CA 1
ATOM 961 C C . HIS A 1 117 ? 4.424 7.039 -13.636 1.00 85.25 117 HIS A C 1
ATOM 963 O O . HIS A 1 117 ? 4.884 7.613 -12.643 1.00 85.25 117 HIS A O 1
ATOM 969 N N . ASP A 1 118 ? 4.595 5.720 -13.807 1.00 85.88 118 ASP A N 1
ATOM 970 C CA . ASP A 1 118 ? 5.333 4.852 -12.876 1.00 85.88 118 ASP A CA 1
ATOM 971 C C . ASP A 1 118 ? 6.834 4.844 -13.199 1.00 85.88 118 ASP A C 1
ATOM 973 O O . ASP A 1 118 ? 7.403 3.884 -13.726 1.00 85.88 118 ASP A O 1
ATOM 977 N N . THR A 1 119 ? 7.507 5.942 -12.845 1.00 87.44 119 THR A N 1
ATOM 978 C CA . THR A 1 119 ? 8.956 6.092 -13.040 1.00 87.44 119 THR A CA 1
ATOM 979 C C . THR A 1 119 ? 9.763 5.017 -12.303 1.00 87.44 119 THR A C 1
ATOM 981 O O . THR A 1 119 ? 10.858 4.678 -12.739 1.00 87.44 119 THR A O 1
ATOM 984 N N . PHE A 1 120 ? 9.239 4.442 -11.213 1.00 87.25 120 PHE A N 1
ATOM 985 C CA . PHE A 1 120 ? 9.917 3.358 -10.499 1.00 87.25 120 PHE A CA 1
ATOM 986 C C . PHE A 1 120 ? 10.007 2.097 -11.363 1.00 87.25 120 PHE A C 1
ATOM 988 O O . PHE A 1 120 ? 11.094 1.545 -11.511 1.00 87.25 120 PHE A O 1
ATOM 995 N N . MET A 1 121 ? 8.904 1.696 -11.997 1.00 89.81 121 MET A N 1
ATOM 996 C CA . MET A 1 121 ? 8.894 0.537 -12.893 1.00 89.81 121 MET A CA 1
ATOM 997 C C . MET A 1 121 ? 9.833 0.743 -14.093 1.00 89.81 121 MET A C 1
ATOM 999 O O . MET A 1 121 ? 10.566 -0.165 -14.478 1.00 89.81 121 MET A O 1
ATOM 1003 N N . LEU A 1 122 ? 9.909 1.966 -14.630 1.00 89.88 122 LEU A N 1
ATOM 1004 C CA . LEU A 1 122 ? 10.897 2.298 -15.664 1.00 89.88 122 LEU A CA 1
ATOM 1005 C C . LEU A 1 122 ? 12.346 2.149 -15.165 1.00 89.88 122 LEU A C 1
ATOM 1007 O O . LEU A 1 122 ? 13.211 1.708 -15.918 1.00 89.88 122 LEU A O 1
ATOM 1011 N N . LEU A 1 123 ? 12.636 2.482 -13.903 1.00 88.38 123 LEU A N 1
ATOM 1012 C CA . LEU A 1 123 ? 13.965 2.268 -13.320 1.00 88.38 123 LEU A CA 1
ATOM 1013 C C . LEU A 1 123 ? 14.299 0.776 -13.158 1.00 88.38 123 LEU A C 1
ATOM 1015 O O . LEU A 1 123 ? 15.436 0.386 -13.424 1.00 88.38 123 LEU A O 1
ATOM 1019 N N . GLU A 1 124 ? 13.327 -0.061 -12.779 1.00 88.75 124 GLU A N 1
ATOM 1020 C CA . GLU A 1 124 ? 13.504 -1.520 -12.697 1.00 88.75 124 GLU A CA 1
ATOM 1021 C C . GLU A 1 124 ? 13.916 -2.101 -14.057 1.00 88.75 124 GLU A C 1
ATOM 1023 O O . GLU A 1 124 ? 14.900 -2.840 -14.162 1.00 88.75 124 GLU A O 1
ATOM 1028 N N . TYR A 1 125 ? 13.222 -1.696 -15.122 1.00 89.50 125 TYR A N 1
ATOM 1029 C CA . TYR A 1 125 ? 13.551 -2.108 -16.483 1.00 89.50 125 TYR A CA 1
ATOM 1030 C C . TYR A 1 125 ? 14.887 -1.551 -16.975 1.00 89.50 125 TYR A C 1
ATOM 1032 O O . TYR A 1 125 ? 15.624 -2.253 -17.670 1.00 89.50 125 TYR A O 1
ATOM 1040 N N . ALA A 1 126 ? 15.240 -0.320 -16.600 1.00 86.75 126 ALA A N 1
ATOM 1041 C CA . ALA A 1 126 ? 16.526 0.266 -16.971 1.00 86.75 126 ALA A CA 1
ATOM 1042 C C . ALA A 1 126 ? 17.697 -0.545 -16.405 1.00 86.75 126 ALA A C 1
ATOM 1044 O O . ALA A 1 126 ? 18.679 -0.772 -17.110 1.00 86.75 126 ALA A O 1
ATOM 1045 N N . ILE A 1 127 ? 17.564 -1.059 -15.177 1.00 84.50 127 ILE A N 1
ATOM 1046 C CA . ILE A 1 127 ? 18.532 -2.005 -14.611 1.00 84.50 127 ILE A CA 1
ATOM 1047 C C . ILE A 1 127 ? 18.517 -3.325 -15.381 1.00 84.50 127 ILE A C 1
ATOM 1049 O O . ILE A 1 127 ? 19.590 -3.817 -15.734 1.00 84.50 127 ILE A O 1
ATOM 1053 N N . LYS A 1 128 ? 17.330 -3.892 -15.648 1.00 87.12 128 LYS A N 1
ATOM 1054 C CA . LYS A 1 128 ? 17.177 -5.181 -16.347 1.00 87.12 128 LYS A CA 1
ATOM 1055 C C . LYS A 1 128 ? 17.915 -5.194 -17.689 1.00 87.12 128 LYS A C 1
ATOM 1057 O O . LYS A 1 128 ? 18.601 -6.164 -17.994 1.00 87.12 128 LYS A O 1
ATOM 1062 N N . TYR A 1 129 ? 17.812 -4.109 -18.454 1.00 86.81 129 TYR A N 1
ATOM 1063 C CA . TYR A 1 129 ? 18.451 -3.969 -19.766 1.00 86.81 129 TYR A CA 1
ATOM 1064 C C . TYR A 1 129 ? 19.802 -3.250 -19.738 1.00 86.81 129 TYR A C 1
ATOM 1066 O O . TYR A 1 129 ? 20.363 -2.963 -20.793 1.00 86.81 129 TYR A O 1
ATOM 1074 N N . ASN A 1 130 ? 20.337 -2.969 -18.546 1.00 80.44 130 ASN A N 1
ATOM 1075 C CA . ASN A 1 130 ? 21.611 -2.280 -18.359 1.00 80.44 130 ASN A CA 1
ATOM 1076 C C . ASN A 1 130 ? 21.704 -0.957 -19.148 1.00 80.44 130 ASN A C 1
ATOM 1078 O O . ASN A 1 130 ? 22.742 -0.628 -19.729 1.00 80.44 130 ASN A O 1
ATOM 1082 N N . VAL A 1 131 ? 20.602 -0.205 -19.185 1.00 80.00 131 VAL A N 1
ATOM 1083 C CA . VAL A 1 131 ? 20.544 1.116 -19.812 1.00 80.00 131 VAL A CA 1
ATOM 1084 C C . VAL A 1 131 ? 21.379 2.073 -18.966 1.00 80.00 131 VAL A C 1
ATOM 1086 O O . VAL A 1 131 ? 20.961 2.493 -17.885 1.00 80.00 131 VAL A O 1
ATOM 1089 N N . ARG A 1 132 ? 22.587 2.388 -19.449 1.00 64.81 132 ARG A N 1
ATOM 1090 C CA . ARG A 1 132 ? 23.479 3.361 -18.810 1.00 64.81 132 ARG A CA 1
ATOM 1091 C C . ARG A 1 132 ? 22.881 4.756 -18.886 1.00 64.81 132 ARG A C 1
ATOM 1093 O O . ARG A 1 132 ? 22.282 5.147 -19.886 1.00 64.81 132 ARG A O 1
ATOM 1100 N N . LYS A 1 133 ? 23.072 5.507 -17.810 1.00 61.62 133 LYS A N 1
ATOM 1101 C CA . LYS A 1 133 ? 22.504 6.833 -17.616 1.00 61.62 133 LYS A CA 1
ATOM 1102 C C . LYS A 1 133 ? 23.598 7.886 -17.681 1.00 61.62 133 LYS A C 1
ATOM 1104 O O . LYS A 1 133 ? 24.070 8.354 -16.661 1.00 61.62 133 LYS A O 1
ATOM 1109 N N . GLU A 1 134 ? 23.987 8.269 -18.890 1.00 58.06 134 GLU A N 1
ATOM 1110 C CA . GLU A 1 134 ? 24.939 9.376 -19.076 1.00 58.06 134 GLU A CA 1
ATOM 1111 C C . GLU A 1 134 ? 24.285 10.754 -18.840 1.00 58.06 134 GLU A C 1
ATOM 1113 O O . GLU A 1 134 ? 24.991 11.733 -18.642 1.00 58.06 134 GLU A O 1
ATOM 1118 N N . ASN A 1 135 ? 22.946 10.832 -18.787 1.00 52.16 135 ASN A N 1
ATOM 1119 C CA . ASN A 1 135 ? 22.189 12.093 -18.714 1.00 52.16 135 ASN A CA 1
ATOM 1120 C C . ASN A 1 135 ? 21.184 12.174 -17.554 1.00 52.16 135 ASN A C 1
ATOM 1122 O O . ASN A 1 135 ? 20.211 12.922 -17.645 1.00 52.16 135 ASN A O 1
ATOM 1126 N N . ILE A 1 136 ? 21.335 11.376 -16.494 1.00 64.94 136 ILE A N 1
ATOM 1127 C CA . ILE A 1 136 ? 20.292 11.311 -15.463 1.00 64.94 136 ILE A CA 1
ATOM 1128 C C . ILE A 1 136 ? 20.744 11.939 -14.157 1.00 64.94 136 ILE A C 1
ATOM 1130 O O . ILE A 1 136 ? 21.795 11.611 -13.630 1.00 64.94 136 ILE A O 1
ATOM 1134 N N . CYS A 1 137 ? 19.889 12.816 -13.629 1.00 71.25 137 CYS A N 1
ATOM 1135 C CA . CYS A 1 137 ? 20.042 13.414 -12.314 1.00 71.25 137 CYS A CA 1
ATOM 1136 C C . CYS A 1 137 ? 19.935 12.346 -11.213 1.00 71.25 137 CYS A C 1
ATOM 1138 O O . CYS A 1 137 ? 18.851 11.818 -10.926 1.00 71.25 137 CYS A O 1
ATOM 1140 N N . ASP A 1 138 ? 21.078 12.046 -10.602 1.00 75.62 138 ASP A N 1
ATOM 1141 C CA . ASP A 1 138 ? 21.234 11.100 -9.499 1.00 75.62 138 ASP A CA 1
ATOM 1142 C C . ASP A 1 138 ? 20.347 11.439 -8.291 1.00 75.62 138 ASP A C 1
ATOM 1144 O O . ASP A 1 138 ? 19.792 10.550 -7.630 1.00 75.62 138 ASP A O 1
ATOM 1148 N N . GLU A 1 139 ? 20.150 12.730 -8.030 1.00 76.75 139 GLU A N 1
ATOM 1149 C CA . GLU A 1 139 ? 19.305 13.236 -6.948 1.00 76.75 139 GLU A CA 1
ATOM 1150 C C . GLU A 1 139 ? 17.826 12.928 -7.206 1.00 76.75 139 GLU A C 1
ATOM 1152 O O . GLU A 1 139 ? 17.129 12.418 -6.327 1.00 76.75 139 GLU A O 1
ATOM 1157 N N . MET A 1 140 ? 17.350 13.142 -8.437 1.00 79.19 140 MET A N 1
ATOM 1158 C CA . MET A 1 140 ? 15.961 12.865 -8.815 1.00 79.19 140 MET A CA 1
ATOM 1159 C C . MET A 1 140 ? 15.636 11.372 -8.710 1.00 79.19 140 MET A C 1
ATOM 1161 O O . MET A 1 140 ? 14.584 10.988 -8.197 1.00 79.19 140 MET A O 1
ATOM 1165 N N . MET A 1 141 ? 16.546 10.509 -9.169 1.00 79.25 141 MET A N 1
ATOM 1166 C CA . MET A 1 141 ? 16.391 9.060 -9.025 1.00 79.25 141 MET A CA 1
ATOM 1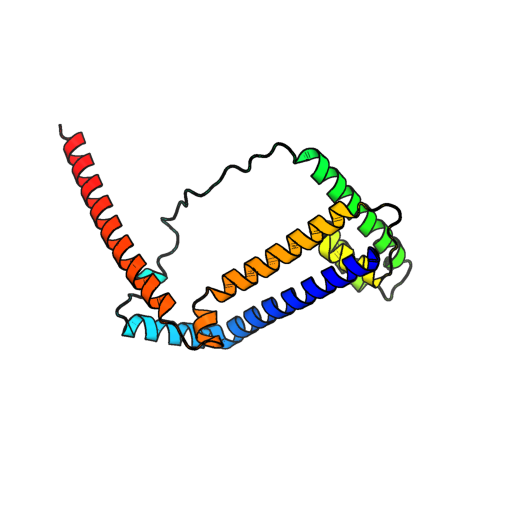167 C C . MET A 1 141 ? 16.330 8.639 -7.558 1.00 79.25 141 MET A C 1
ATOM 1169 O O . MET A 1 141 ? 15.441 7.874 -7.180 1.00 79.25 141 MET A O 1
ATOM 1173 N N . THR A 1 142 ? 17.229 9.173 -6.732 1.00 82.44 142 THR A N 1
ATOM 1174 C CA . THR A 1 142 ? 17.246 8.912 -5.288 1.00 82.44 142 THR A CA 1
ATOM 1175 C C . THR A 1 142 ? 15.922 9.325 -4.650 1.00 82.44 142 THR A C 1
ATOM 1177 O O . THR A 1 142 ? 15.279 8.510 -3.989 1.00 82.44 142 THR A O 1
ATOM 1180 N N . LEU A 1 143 ? 15.431 10.530 -4.955 1.00 83.62 143 LEU A N 1
ATOM 1181 C CA . LEU A 1 143 ? 14.156 11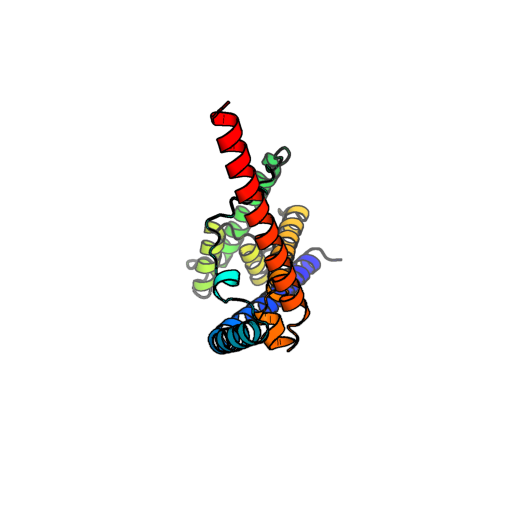.040 -4.455 1.00 83.62 143 LEU A CA 1
ATOM 1182 C C . LEU A 1 143 ? 12.967 10.143 -4.840 1.00 83.62 143 LEU A C 1
ATOM 1184 O O . LEU A 1 143 ? 12.073 9.904 -4.024 1.00 83.62 143 LEU A O 1
ATOM 1188 N N . ILE A 1 144 ? 12.929 9.633 -6.075 1.00 84.50 144 ILE A N 1
ATOM 1189 C CA . ILE A 1 144 ? 11.874 8.713 -6.533 1.00 84.50 144 ILE A CA 1
ATOM 1190 C C . ILE A 1 144 ? 11.911 7.408 -5.733 1.00 84.50 144 ILE A C 1
ATOM 1192 O O . ILE A 1 144 ? 10.863 6.935 -5.278 1.00 84.50 144 ILE A O 1
ATOM 1196 N N . LEU A 1 145 ? 13.102 6.832 -5.551 1.00 86.31 145 LEU A N 1
ATOM 1197 C CA . LEU A 1 145 ? 13.287 5.580 -4.818 1.00 86.31 145 LEU A CA 1
ATOM 1198 C C . LEU A 1 145 ? 12.898 5.736 -3.347 1.00 86.31 145 LEU A C 1
ATOM 1200 O O . LEU A 1 145 ? 12.137 4.919 -2.829 1.00 86.31 145 LEU A O 1
ATOM 1204 N N . GLU A 1 146 ? 13.329 6.814 -2.695 1.00 86.19 146 GLU A N 1
ATOM 1205 C CA . GLU A 1 146 ? 12.969 7.119 -1.309 1.00 86.19 146 GLU A CA 1
ATOM 1206 C C . GLU A 1 146 ? 11.462 7.324 -1.142 1.00 86.19 146 GLU A C 1
ATOM 1208 O O . GLU A 1 146 ? 10.845 6.726 -0.258 1.00 86.19 146 GLU A O 1
ATOM 1213 N N . LYS A 1 147 ? 10.821 8.092 -2.034 1.00 85.88 147 LYS A N 1
ATOM 1214 C CA . LYS A 1 147 ? 9.360 8.266 -2.019 1.00 85.88 147 LYS A CA 1
ATOM 1215 C C . LYS A 1 147 ? 8.630 6.935 -2.179 1.00 85.88 147 LYS A C 1
ATOM 1217 O O . LYS A 1 147 ? 7.629 6.704 -1.497 1.00 85.88 147 LYS A O 1
ATOM 1222 N N . LYS A 1 148 ? 9.093 6.052 -3.071 1.00 87.44 148 LYS A N 1
ATOM 1223 C CA . LYS A 1 148 ? 8.481 4.730 -3.270 1.00 87.44 148 LYS A CA 1
ATOM 1224 C C . LYS A 1 148 ? 8.667 3.843 -2.039 1.00 87.44 148 LYS A C 1
ATOM 1226 O O . LYS A 1 148 ? 7.690 3.246 -1.588 1.00 87.44 148 LYS A O 1
ATOM 1231 N N . MET A 1 149 ? 9.875 3.809 -1.477 1.00 91.06 149 MET A N 1
ATOM 1232 C CA . MET A 1 149 ? 10.195 3.073 -0.254 1.00 91.06 149 MET A CA 1
ATOM 1233 C C . MET A 1 149 ? 9.296 3.515 0.903 1.00 91.06 149 MET A C 1
ATOM 1235 O O . MET A 1 149 ? 8.597 2.692 1.491 1.00 91.06 149 MET A O 1
ATOM 1239 N N . ASN A 1 150 ? 9.232 4.821 1.165 1.00 88.06 150 ASN A N 1
ATOM 1240 C CA . ASN A 1 150 ? 8.433 5.382 2.252 1.00 88.06 150 ASN A CA 1
ATOM 1241 C C . ASN A 1 150 ? 6.945 5.062 2.095 1.00 88.06 150 ASN A C 1
ATOM 1243 O O . ASN A 1 150 ? 6.293 4.697 3.069 1.00 88.06 150 ASN A O 1
ATOM 1247 N N . LYS A 1 151 ? 6.407 5.108 0.867 1.00 88.38 151 LYS A N 1
ATOM 1248 C CA . LYS A 1 151 ? 5.019 4.699 0.599 1.00 88.38 151 LYS A CA 1
ATOM 1249 C C . LYS A 1 151 ? 4.767 3.230 0.945 1.00 88.38 151 LYS A C 1
ATOM 1251 O O . LYS A 1 151 ? 3.714 2.919 1.495 1.00 88.38 151 LYS A O 1
ATOM 1256 N N . ILE A 1 152 ? 5.688 2.322 0.618 1.00 89.38 152 ILE A N 1
ATOM 1257 C CA . ILE A 1 152 ? 5.525 0.893 0.935 1.00 89.38 152 ILE A CA 1
ATOM 1258 C C . ILE A 1 152 ? 5.669 0.656 2.438 1.00 89.38 152 ILE A C 1
ATOM 1260 O O . ILE A 1 152 ? 4.825 -0.022 3.016 1.00 89.38 152 ILE A O 1
ATOM 1264 N N . ILE A 1 153 ? 6.668 1.262 3.083 1.00 90.31 153 ILE A N 1
ATOM 1265 C CA . ILE A 1 153 ? 6.837 1.193 4.541 1.00 90.31 153 ILE A CA 1
ATOM 1266 C C . ILE A 1 153 ? 5.568 1.688 5.236 1.00 90.31 153 ILE A C 1
ATOM 1268 O O . ILE A 1 153 ? 5.030 0.992 6.088 1.00 90.31 153 ILE A O 1
ATOM 1272 N N . GLN A 1 154 ? 5.025 2.833 4.824 1.00 90.69 154 GLN A N 1
ATOM 1273 C CA . GLN A 1 154 ? 3.797 3.372 5.400 1.00 90.69 154 GLN A CA 1
ATOM 1274 C C . GLN A 1 154 ? 2.603 2.428 5.207 1.00 90.69 154 GLN A C 1
ATOM 1276 O O . GLN A 1 154 ? 1.806 2.256 6.125 1.00 90.69 154 GLN A O 1
ATOM 1281 N N . LYS A 1 155 ? 2.479 1.781 4.041 1.00 90.50 155 LYS A N 1
ATOM 1282 C CA . LYS A 1 155 ? 1.446 0.762 3.811 1.00 90.50 155 LYS A CA 1
ATOM 1283 C C . LYS A 1 155 ? 1.605 -0.439 4.741 1.00 90.50 155 LYS A C 1
ATOM 1285 O O . LYS A 1 155 ? 0.607 -0.893 5.295 1.00 90.50 155 LYS A O 1
ATOM 1290 N N . ILE A 1 156 ? 2.827 -0.928 4.939 1.00 88.94 156 ILE A N 1
ATOM 1291 C CA . ILE A 1 156 ? 3.122 -2.021 5.875 1.00 88.94 156 ILE A CA 1
ATOM 1292 C C . ILE A 1 156 ? 2.770 -1.601 7.303 1.00 88.94 156 ILE A C 1
ATOM 1294 O O . ILE A 1 156 ? 2.020 -2.303 7.970 1.00 88.94 156 ILE A O 1
ATOM 1298 N N . GLU A 1 157 ? 3.233 -0.438 7.758 1.00 90.50 157 GLU A N 1
ATOM 1299 C CA . GLU A 1 157 ? 2.957 0.055 9.111 1.00 90.50 157 GLU A CA 1
ATOM 1300 C C . GLU A 1 157 ? 1.461 0.295 9.349 1.00 90.50 157 GLU A C 1
ATOM 1302 O O . GLU A 1 157 ? 0.935 -0.050 10.404 1.00 90.50 157 GLU A O 1
ATOM 1307 N N . ASN A 1 158 ? 0.732 0.803 8.354 1.00 87.50 158 ASN A N 1
ATOM 1308 C CA . ASN A 1 158 ? -0.724 0.910 8.435 1.00 87.50 158 ASN A CA 1
ATOM 1309 C C . ASN A 1 158 ? -1.394 -0.468 8.489 1.00 87.50 158 ASN A C 1
ATOM 1311 O O . ASN A 1 158 ? -2.346 -0.649 9.240 1.00 87.50 158 ASN A O 1
ATOM 1315 N N . THR A 1 159 ? -0.882 -1.444 7.734 1.00 86.94 159 THR A N 1
ATOM 1316 C CA . THR A 1 159 ? -1.372 -2.830 7.759 1.00 86.94 159 THR A CA 1
ATOM 1317 C C . THR A 1 159 ? -1.155 -3.453 9.137 1.00 86.94 159 THR A C 1
ATOM 1319 O O . THR A 1 159 ? -2.071 -4.073 9.671 1.00 86.94 159 THR A O 1
ATOM 1322 N N . LYS A 1 160 ? 0.007 -3.227 9.759 1.00 86.69 160 LYS A N 1
ATOM 1323 C CA . LYS A 1 160 ? 0.337 -3.732 11.100 1.00 86.69 160 LYS A CA 1
ATOM 1324 C C . LYS A 1 160 ? -0.590 -3.210 12.194 1.00 86.69 160 LYS A C 1
ATOM 1326 O O . LYS A 1 160 ? -0.831 -3.919 13.155 1.00 86.69 160 LYS A O 1
ATOM 1331 N N . LYS A 1 161 ? -1.146 -2.008 12.026 1.00 84.25 161 LYS A N 1
ATOM 1332 C CA . LYS A 1 161 ? -2.123 -1.417 12.957 1.00 84.25 161 LYS A CA 1
ATOM 1333 C C . LYS A 1 161 ? -3.531 -1.999 12.823 1.00 84.25 161 LYS A C 1
ATOM 1335 O O . LYS A 1 161 ? -4.411 -1.653 13.604 1.00 84.25 161 LYS A O 1
ATOM 1340 N N . THR A 1 162 ? -3.792 -2.818 11.804 1.00 83.56 162 THR A N 1
ATOM 1341 C CA . THR A 1 162 ? -5.123 -3.400 11.607 1.00 83.56 162 THR A CA 1
ATOM 1342 C C . THR A 1 162 ? -5.369 -4.541 12.585 1.00 83.56 162 THR A C 1
ATOM 1344 O O . THR A 1 162 ? -4.475 -5.329 12.890 1.00 83.56 162 THR A O 1
ATOM 1347 N N . ILE A 1 163 ? -6.620 -4.697 13.019 1.00 81.25 163 ILE A N 1
ATOM 1348 C CA . ILE A 1 163 ? -7.002 -5.824 13.875 1.00 81.25 163 ILE A CA 1
ATOM 1349 C C . ILE A 1 163 ? -6.774 -7.176 13.190 1.00 81.25 163 ILE A C 1
ATOM 1351 O O . ILE A 1 163 ? -6.389 -8.134 13.849 1.00 81.25 163 ILE A O 1
ATOM 1355 N N . ALA A 1 164 ? -6.922 -7.236 11.862 1.00 84.00 164 ALA A N 1
ATOM 1356 C CA . ALA A 1 164 ? -6.624 -8.419 11.059 1.00 84.00 164 ALA A CA 1
ATOM 1357 C C . ALA A 1 164 ? -5.170 -8.881 11.238 1.00 84.00 164 ALA A C 1
ATOM 1359 O O . ALA A 1 164 ? -4.915 -10.070 11.430 1.00 84.00 164 ALA A O 1
ATOM 1360 N N . TYR A 1 165 ? -4.222 -7.939 11.243 1.00 86.06 165 TYR A N 1
ATOM 1361 C CA . TYR A 1 165 ? -2.817 -8.234 11.507 1.00 86.06 165 TYR A CA 1
ATOM 1362 C C . TYR A 1 165 ? -2.616 -8.803 12.912 1.00 86.06 165 TYR A C 1
ATOM 1364 O O . TYR A 1 165 ? -2.017 -9.865 13.077 1.00 86.06 165 TYR A O 1
ATOM 1372 N N . HIS A 1 166 ? -3.156 -8.125 13.924 1.00 83.56 166 HIS A N 1
ATOM 1373 C CA . HIS A 1 166 ? -3.028 -8.540 15.319 1.00 83.56 166 HIS A CA 1
ATOM 1374 C C . HIS A 1 166 ? -3.663 -9.912 15.588 1.00 83.56 166 HIS A C 1
ATOM 1376 O O . HIS A 1 166 ? -3.068 -10.732 16.286 1.00 83.56 166 HIS A O 1
ATOM 1382 N N . LEU A 1 167 ? -4.810 -10.198 14.967 1.00 82.69 167 LEU A N 1
ATOM 1383 C CA . LEU A 1 167 ? -5.505 -11.482 15.055 1.00 82.69 167 LEU A CA 1
ATOM 1384 C C . LEU A 1 167 ? -4.725 -12.633 14.420 1.00 82.69 167 LEU A C 1
ATOM 1386 O O . LEU A 1 167 ? -4.692 -13.725 14.984 1.00 82.69 167 LEU A O 1
ATOM 1390 N N . LEU A 1 168 ? -4.119 -12.409 13.253 1.00 81.06 168 LEU A N 1
ATOM 1391 C CA . LEU A 1 168 ? -3.425 -13.467 12.518 1.00 81.06 168 LEU A CA 1
ATOM 1392 C C . LEU A 1 168 ? -1.986 -13.692 12.979 1.00 81.06 168 LEU A C 1
ATOM 1394 O O . LEU A 1 168 ? -1.528 -14.830 12.992 1.00 81.06 168 LEU A O 1
ATOM 1398 N N . VAL A 1 169 ? -1.261 -12.619 13.296 1.00 79.94 169 VAL A N 1
ATOM 1399 C CA . VAL A 1 169 ? 0.194 -12.672 13.503 1.00 79.94 169 VAL A CA 1
ATOM 1400 C C . VAL A 1 169 ? 0.556 -12.736 14.981 1.00 79.94 169 VAL A C 1
ATOM 1402 O O . VAL A 1 169 ? 1.474 -13.462 15.353 1.00 79.94 169 VAL A O 1
ATOM 1405 N N . HIS A 1 170 ? -0.150 -11.989 15.830 1.00 69.06 170 HIS A N 1
ATOM 1406 C CA . HIS A 1 170 ? 0.209 -11.859 17.244 1.00 69.06 170 HIS A CA 1
ATOM 1407 C C . HIS A 1 170 ? -0.734 -12.602 18.191 1.00 69.06 170 HIS A C 1
ATOM 1409 O O . HIS A 1 170 ? -0.341 -12.884 19.319 1.00 69.06 170 HIS A O 1
ATOM 1415 N N . GLY A 1 171 ? -1.968 -12.898 17.769 1.00 66.81 171 GLY A N 1
ATOM 1416 C CA . GLY A 1 171 ? -3.003 -13.466 18.637 1.00 66.81 171 GLY A CA 1
ATOM 1417 C C . GLY A 1 171 ? -3.369 -12.571 19.830 1.00 66.81 171 GLY A C 1
ATOM 1418 O O . GLY A 1 171 ? -4.056 -13.025 20.737 1.00 66.81 171 GLY A O 1
ATOM 1419 N N . ASN A 1 172 ? -2.904 -11.318 19.843 1.00 69.38 172 ASN A N 1
ATOM 1420 C CA . ASN A 1 172 ? -3.099 -10.359 20.923 1.00 69.38 172 ASN A CA 1
ATOM 1421 C C . ASN A 1 172 ? -3.882 -9.161 20.385 1.00 69.38 172 ASN A C 1
ATOM 1423 O O . ASN A 1 172 ? -3.398 -8.442 19.512 1.00 69.38 172 ASN A O 1
ATOM 1427 N N . VAL A 1 173 ? -5.092 -8.977 20.910 1.00 79.00 173 VAL A N 1
ATOM 1428 C CA . VAL A 1 173 ? -6.052 -7.946 20.496 1.00 79.00 173 VAL A CA 1
ATOM 1429 C C . VAL A 1 173 ? -6.313 -6.900 21.581 1.00 79.00 173 VAL A C 1
ATOM 1431 O O . VAL A 1 173 ? -7.079 -5.966 21.348 1.00 79.00 173 VAL A O 1
ATOM 1434 N N . ASP A 1 174 ? -5.679 -7.025 22.748 1.00 78.94 174 ASP A N 1
ATOM 1435 C CA . ASP A 1 174 ? -6.054 -6.288 23.959 1.00 78.94 174 ASP A CA 1
ATOM 1436 C C . ASP A 1 174 ? -5.900 -4.771 23.794 1.00 78.94 174 ASP A C 1
ATOM 1438 O O . ASP A 1 174 ? -6.795 -4.007 24.161 1.00 78.94 174 ASP A O 1
ATOM 1442 N N . GLU A 1 175 ? -4.802 -4.327 23.172 1.00 78.25 175 GLU A N 1
ATOM 1443 C CA . GLU A 1 175 ? -4.547 -2.907 22.897 1.00 78.25 175 GLU A CA 1
ATOM 1444 C C . GLU A 1 175 ? -5.609 -2.310 21.959 1.00 78.25 175 GLU A C 1
ATOM 1446 O O . GLU A 1 175 ? -6.122 -1.213 22.193 1.00 78.25 175 GLU A O 1
ATOM 1451 N N . HIS A 1 176 ? -6.008 -3.054 20.923 1.00 77.50 176 HIS A N 1
ATOM 1452 C CA . HIS A 1 176 ? -7.055 -2.619 19.996 1.00 77.50 176 HIS A CA 1
ATOM 1453 C C . HIS A 1 176 ? -8.409 -2.498 20.698 1.00 77.50 176 HIS A C 1
ATOM 1455 O O . HIS A 1 176 ? -9.131 -1.521 20.501 1.00 77.50 176 HIS A O 1
ATOM 1461 N N . ILE A 1 177 ? -8.739 -3.450 21.572 1.00 81.75 177 ILE A N 1
ATOM 1462 C CA . ILE A 1 177 ? -9.973 -3.416 22.365 1.00 81.75 177 ILE A CA 1
ATOM 1463 C C . ILE A 1 177 ? -9.975 -2.250 23.357 1.00 81.75 177 ILE A C 1
ATOM 1465 O O . ILE A 1 177 ? -10.993 -1.564 23.489 1.00 81.75 177 ILE A O 1
ATOM 1469 N N . ALA A 1 178 ? -8.850 -1.968 24.015 1.00 82.12 178 ALA A N 1
ATOM 1470 C CA . ALA A 1 178 ? -8.714 -0.808 24.895 1.00 82.12 178 ALA A CA 1
ATOM 1471 C C . ALA A 1 178 ? -8.943 0.516 24.140 1.00 82.12 178 ALA A C 1
ATOM 1473 O O . ALA A 1 178 ? -9.670 1.397 24.621 1.00 82.12 178 ALA A O 1
ATOM 1474 N N . ASN A 1 179 ? -8.397 0.634 22.926 1.00 80.69 179 ASN A N 1
ATOM 1475 C CA . ASN A 1 179 ? -8.608 1.796 22.063 1.00 80.69 179 ASN A CA 1
ATOM 1476 C C . ASN A 1 179 ? -10.080 1.945 21.645 1.00 80.69 179 ASN A C 1
ATOM 1478 O O . ASN A 1 179 ? -10.624 3.047 21.725 1.00 80.69 179 ASN A O 1
ATOM 1482 N N . LEU A 1 180 ? -10.763 0.855 21.275 1.00 82.50 180 LEU A N 1
ATOM 1483 C CA . LEU A 1 180 ? -12.190 0.892 20.923 1.00 82.50 180 LEU A CA 1
ATOM 1484 C C . LEU A 1 180 ? -13.078 1.319 22.095 1.00 82.50 180 LEU A C 1
ATOM 1486 O O . LEU A 1 180 ? -13.957 2.157 21.907 1.00 82.50 180 LEU A O 1
ATOM 1490 N N . LYS A 1 181 ? -12.828 0.810 23.309 1.00 82.38 181 LYS A N 1
ATOM 1491 C CA . LYS A 1 181 ? -13.565 1.230 24.516 1.00 82.38 181 LYS A CA 1
ATOM 1492 C C . LYS A 1 181 ? -13.361 2.719 24.810 1.00 82.38 181 LYS A C 1
ATOM 1494 O O . LYS A 1 181 ? -14.307 3.421 25.163 1.00 82.38 181 LYS A O 1
ATOM 1499 N N . THR A 1 182 ? -12.140 3.219 24.615 1.00 84.50 182 THR A N 1
ATOM 1500 C CA . THR A 1 182 ? -11.831 4.650 24.762 1.00 84.50 182 THR A CA 1
ATOM 1501 C C . THR A 1 182 ? -12.584 5.491 23.731 1.00 84.50 182 THR A C 1
ATOM 1503 O O . THR A 1 182 ? -13.196 6.495 24.094 1.00 84.50 182 THR A O 1
ATOM 1506 N N . LEU A 1 183 ? -12.597 5.066 22.464 1.00 83.56 183 LEU A N 1
ATOM 1507 C CA . LEU A 1 183 ? -13.350 5.736 21.401 1.00 83.56 183 LEU A CA 1
ATOM 1508 C C . LEU A 1 183 ? -14.858 5.719 21.666 1.00 83.56 183 LEU A C 1
ATOM 1510 O O . LEU A 1 183 ? -15.514 6.729 21.443 1.00 83.56 183 LEU A O 1
ATOM 1514 N N . GLN A 1 184 ? -15.401 4.615 22.179 1.00 81.44 184 GLN A N 1
ATOM 1515 C CA . GLN A 1 184 ? -16.818 4.503 22.529 1.00 81.44 184 GLN A CA 1
ATOM 1516 C C . GLN A 1 184 ? -17.210 5.500 23.621 1.00 81.44 184 GLN A C 1
ATOM 1518 O O . GLN A 1 184 ? -18.257 6.138 23.527 1.00 81.44 184 GLN A O 1
ATOM 1523 N N . ARG A 1 185 ? -16.345 5.689 24.624 1.00 86.19 185 ARG A N 1
ATOM 1524 C CA . ARG A 1 185 ? -16.543 6.714 25.655 1.00 86.19 185 ARG A CA 1
ATOM 1525 C C . ARG A 1 185 ? -16.525 8.124 25.058 1.00 86.19 185 ARG A C 1
ATOM 1527 O O . ARG A 1 185 ? -17.419 8.909 25.347 1.00 86.19 185 ARG A O 1
ATOM 1534 N N . ILE A 1 186 ? -15.545 8.426 24.205 1.00 85.81 186 ILE A N 1
ATOM 1535 C CA . ILE A 1 186 ? -15.432 9.737 23.545 1.00 85.81 186 ILE A CA 1
ATOM 1536 C C . ILE A 1 186 ? -16.641 10.008 22.634 1.00 85.81 186 ILE A C 1
ATOM 1538 O O . ILE A 1 186 ? -17.134 11.132 22.592 1.00 85.81 186 ILE A O 1
ATOM 1542 N N . ASP A 1 187 ? -17.141 9.005 21.908 1.00 80.94 187 ASP A N 1
ATOM 1543 C CA . ASP A 1 187 ? -18.332 9.148 21.061 1.00 80.94 187 ASP A CA 1
ATOM 1544 C C . ASP A 1 187 ? -19.588 9.436 21.894 1.00 80.94 187 ASP A C 1
ATOM 1546 O O . ASP A 1 187 ? -20.361 10.328 21.547 1.00 80.94 187 ASP A O 1
ATOM 1550 N N . ALA A 1 188 ? -19.755 8.757 23.034 1.00 86.62 188 ALA A N 1
ATOM 1551 C CA . ALA A 1 188 ? -20.842 9.041 23.969 1.00 86.62 188 ALA A CA 1
ATOM 1552 C C . ALA A 1 188 ? -20.757 10.476 24.524 1.00 86.62 188 ALA A C 1
ATOM 1554 O O . AL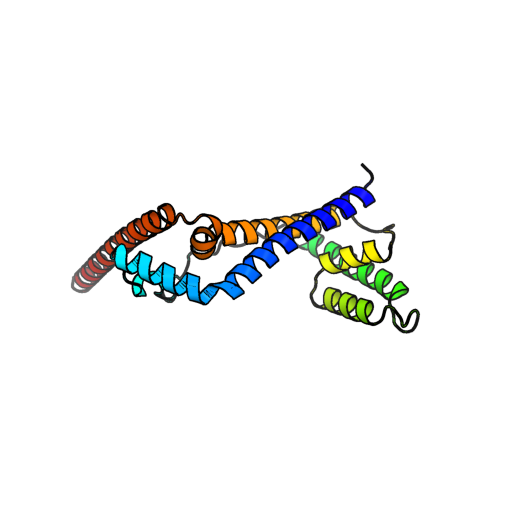A A 1 188 ? -21.739 11.217 24.469 1.00 86.62 188 ALA A O 1
ATOM 1555 N N . GLU A 1 189 ? -19.570 10.906 24.968 1.00 89.75 189 GLU A N 1
ATOM 1556 C CA . GLU A 1 189 ? -19.326 12.282 25.429 1.00 89.75 189 GLU A CA 1
ATOM 1557 C C . GLU A 1 189 ? -19.630 13.313 24.326 1.00 89.75 189 GLU A C 1
ATOM 1559 O O . GLU A 1 189 ? -20.291 14.325 24.568 1.00 89.75 189 GLU A O 1
ATOM 1564 N N . ASN A 1 190 ? -19.214 13.047 23.085 1.00 85.69 190 ASN A N 1
ATOM 1565 C CA . ASN A 1 190 ? -19.492 13.917 21.943 1.00 85.69 190 ASN A CA 1
ATOM 1566 C C . ASN A 1 190 ? -20.985 13.992 21.608 1.00 85.69 190 ASN A C 1
ATOM 1568 O O . ASN A 1 190 ? -21.477 15.072 21.276 1.00 85.69 190 ASN A O 1
ATOM 1572 N N . GLN A 1 191 ? -21.718 12.880 21.683 1.00 85.69 191 GLN A N 1
ATOM 1573 C CA . GLN A 1 191 ? -23.168 12.872 21.478 1.00 85.69 191 GLN A CA 1
ATOM 1574 C C . GLN A 1 191 ? -23.882 13.703 22.550 1.00 85.69 191 GLN A C 1
ATOM 1576 O O . GLN A 1 191 ? -24.736 14.524 22.212 1.00 85.69 191 GLN A O 1
ATOM 1581 N N . GLU A 1 192 ? -23.484 13.576 23.819 1.00 90.00 192 GLU A N 1
ATOM 1582 C CA . GLU A 1 192 ? -24.018 14.411 24.900 1.00 90.00 192 GLU A CA 1
ATOM 1583 C C . GLU A 1 192 ? -23.733 15.901 24.683 1.00 90.00 192 GLU A C 1
ATOM 1585 O O . GLU A 1 192 ? -24.610 16.741 24.898 1.00 90.00 192 GLU A O 1
ATOM 1590 N N . LEU A 1 193 ? -22.518 16.248 24.252 1.00 89.56 193 LEU A N 1
ATOM 1591 C CA . LEU A 1 193 ? -22.144 17.632 23.959 1.00 89.56 193 LEU A CA 1
ATOM 1592 C C . LEU A 1 193 ? -22.928 18.198 22.773 1.00 89.56 193 LEU A C 1
ATOM 1594 O O . LEU A 1 193 ? -23.402 19.330 22.845 1.00 89.56 193 LEU A O 1
ATOM 1598 N N . ARG A 1 194 ? -23.120 17.415 21.704 1.00 87.00 194 ARG A N 1
ATOM 1599 C CA . ARG A 1 194 ? -23.948 17.808 20.552 1.00 87.00 194 ARG A CA 1
ATOM 1600 C C . ARG A 1 194 ? -25.391 18.076 20.970 1.00 87.00 194 ARG A C 1
ATOM 1602 O O . ARG A 1 194 ? -25.959 19.086 20.567 1.00 87.00 194 ARG A O 1
ATOM 1609 N N . GLU A 1 195 ? -25.957 17.221 21.816 1.00 89.38 195 GLU A N 1
ATOM 1610 C CA . GLU A 1 195 ? -27.316 17.388 22.332 1.00 89.38 195 GLU A CA 1
ATOM 1611 C C . GLU A 1 195 ? -27.449 18.637 23.216 1.00 89.38 195 GLU A C 1
ATOM 1613 O O . GLU A 1 195 ? -28.404 19.403 23.077 1.00 89.38 195 GLU A O 1
ATOM 1618 N N . LYS A 1 196 ? -26.474 18.881 24.103 1.00 91.19 196 LYS A N 1
ATOM 1619 C CA . LYS A 1 196 ? -26.422 20.097 24.932 1.00 91.19 196 LYS A CA 1
ATOM 1620 C C . LYS A 1 196 ? -26.321 21.357 24.074 1.00 91.19 196 LYS A C 1
ATOM 1622 O O . LYS A 1 196 ? -27.067 22.303 24.308 1.00 91.19 196 LYS A O 1
ATOM 1627 N N . ASN A 1 197 ? -25.450 21.355 23.066 1.00 88.62 197 ASN A N 1
ATOM 1628 C CA . ASN A 1 197 ? -25.299 22.481 22.146 1.00 88.62 197 ASN A CA 1
ATOM 1629 C C . ASN A 1 197 ? -26.588 22.743 21.362 1.00 88.62 197 ASN A C 1
ATOM 1631 O O . ASN A 1 197 ? -27.016 23.890 21.283 1.00 88.62 197 ASN A O 1
ATOM 1635 N N . ARG A 1 198 ? -27.257 21.694 20.865 1.00 91.19 198 ARG A N 1
ATOM 1636 C CA . ARG A 1 198 ? -28.545 21.827 20.168 1.00 91.19 198 ARG A CA 1
ATOM 1637 C C . ARG A 1 198 ? -29.601 22.507 21.043 1.00 91.19 198 ARG A C 1
ATOM 1639 O O . ARG A 1 198 ? -30.255 23.440 20.591 1.00 91.19 198 ARG A O 1
ATOM 1646 N N . LYS A 1 199 ? -29.729 22.088 22.306 1.00 91.56 199 LYS A N 1
ATOM 1647 C CA . LYS A 1 199 ? -30.670 22.701 23.261 1.00 91.56 199 LYS A CA 1
ATOM 1648 C C . LYS A 1 199 ? -30.345 24.171 23.532 1.00 91.56 199 LYS A C 1
ATOM 1650 O O . LYS A 1 199 ? -31.244 25.004 23.518 1.00 91.56 199 LYS A O 1
ATOM 1655 N N . LEU A 1 200 ? -29.067 24.503 23.722 1.00 90.00 200 LEU A N 1
ATOM 1656 C CA . LEU A 1 200 ? -28.629 25.891 23.914 1.00 90.00 200 LEU A CA 1
ATOM 1657 C C . LEU A 1 200 ? -28.922 26.768 22.687 1.00 90.00 200 LEU A C 1
ATOM 1659 O O . LEU A 1 200 ? -29.337 27.915 22.837 1.00 90.00 200 LEU A O 1
ATOM 1663 N N . GLU A 1 201 ? -28.734 26.242 21.476 1.00 90.19 201 GLU A N 1
ATOM 1664 C CA . GLU A 1 201 ? -29.072 26.950 20.236 1.00 90.19 201 GLU A CA 1
ATOM 1665 C C . GLU A 1 201 ? -30.579 27.211 20.104 1.00 90.19 201 GLU A C 1
ATOM 1667 O O . GLU A 1 201 ? -30.981 28.285 19.654 1.00 90.19 201 GLU A O 1
ATOM 1672 N N . GLU A 1 202 ? -31.419 26.255 20.502 1.00 90.31 202 GLU A N 1
ATOM 1673 C CA . GLU A 1 202 ? -32.876 26.419 20.535 1.00 90.31 202 GLU A CA 1
ATOM 1674 C C . GLU A 1 202 ? -33.305 27.462 21.580 1.00 90.31 202 GLU A C 1
ATOM 1676 O O . GLU A 1 202 ? -34.134 28.322 21.288 1.00 90.31 202 GLU A O 1
ATOM 1681 N N . GLU A 1 203 ? -32.702 27.453 22.772 1.00 88.62 203 GLU A N 1
ATOM 1682 C CA . GLU A 1 203 ? -32.952 28.456 23.816 1.00 88.62 203 GLU A CA 1
ATOM 1683 C C . GLU A 1 203 ? -32.523 29.870 23.396 1.00 88.62 203 GLU A C 1
ATOM 1685 O O . GLU A 1 203 ? -33.214 30.839 23.712 1.00 88.62 203 GLU A O 1
ATOM 1690 N N . LEU A 1 204 ? -31.408 30.002 22.670 1.00 82.62 204 LEU A N 1
ATOM 1691 C CA . LEU A 1 204 ? -30.931 31.284 22.141 1.00 82.62 204 LEU A CA 1
ATOM 1692 C C . LEU A 1 204 ? -31.811 31.827 21.013 1.00 82.62 204 LEU A C 1
ATOM 1694 O O . LEU A 1 204 ? -31.953 33.038 20.903 1.00 82.62 204 LEU A O 1
ATOM 1698 N N . LYS A 1 205 ? -32.408 30.961 20.186 1.00 83.62 205 LYS A N 1
ATOM 1699 C CA . LYS A 1 205 ? -33.344 31.374 19.123 1.00 83.62 205 LYS A CA 1
ATOM 1700 C C . LYS A 1 205 ? -34.709 31.818 19.653 1.00 83.62 205 LYS A C 1
ATOM 1702 O O . LYS A 1 205 ? -35.428 32.512 18.943 1.00 83.62 205 LYS A O 1
ATOM 1707 N N . ASN A 1 206 ? -35.065 31.402 20.868 1.00 74.00 206 ASN A N 1
ATOM 1708 C CA . ASN A 1 206 ? -36.341 31.715 21.513 1.00 74.00 206 ASN A CA 1
ATOM 1709 C C . ASN A 1 206 ? -36.265 32.926 22.471 1.00 74.00 206 ASN A C 1
ATOM 1711 O O . ASN A 1 206 ? -37.251 33.218 23.150 1.00 74.00 206 ASN A O 1
ATOM 1715 N N . LYS A 1 207 ? -35.115 33.609 22.545 1.00 59.50 207 LYS A N 1
ATOM 1716 C CA . LYS A 1 207 ? -34.909 34.879 23.264 1.00 59.50 207 LYS A CA 1
ATOM 1717 C C . LYS A 1 207 ? -34.807 36.039 22.284 1.00 59.50 207 LYS A C 1
ATOM 1719 O O . LYS A 1 207 ? -35.290 37.129 22.658 1.00 59.50 207 LYS A O 1
#